Protein AF-A0A7M3Y4L2-F1 (afdb_monomer)

pLDDT: mean 91.28, std 13.4, range [49.31, 98.94]

Radius of gyration: 21.61 Å; Cα contacts (8 Å, |Δi|>4): 717; chains: 1; bounding box: 84×26×44 Å

Secondary structure (DSSP, 8-state):
-HHHHHHHHHHHHHHTTPPPPPP-----EEE-S-EEE-SEEE-SS-EEEETT-EEEE-TT-EEE-TT--EEEETT-EEEEES-EEE--SPPS-TTSSS--SB--EEE-TT-EEEEES-EEESBSEEEEESSEEEEES-EEES-SEEEEE-TT-EEEEES-EEES-SSEEEEESSEEEE-S--EEES-SEEEEESSEEEESS-EEES-SEEEEE-SSEEE-

Sequence (220 aa):
MRRRASLLLLLLICSSWAPALPGAGASDSSIVANTTWNGDVMLTGNLTVEGPAVLTLEAGTVVDADTYTIHVIDGGVLVAEDAIITSTAPLPSQGSHGSGLWPGVVVDATSSAFLNGTLIERAETCLHLEGTLEANDLNLEDCYIGLDMTSGAVADISNLHVERADVYAVRNSGDLDLHVGAALHNVSIGLLADGTTHAANLDVDGALQGVKATSGTTVV

Nearest PDB structures (foldseek):
  1ee6-assembly1_A  TM=3.809E-01  e=1.723E-02  Bacillus sp. KSM-P15
  6kfn-assembly1_A  TM=2.956E-01  e=9.085E-02  Paenibacillus sp. FPU-7
  7o13-assembly1_A  TM=2.807E-01  e=1.556E-01  Stutzerimonas stutzeri ATCC 14405 = CCUG 16156

Mean predicted aligned error: 7.41 Å

Structure (mmCIF, N/CA/C/O backbone):
data_AF-A0A7M3Y4L2-F1
#
_entry.id   AF-A0A7M3Y4L2-F1
#
loop_
_atom_site.group_PDB
_atom_site.id
_atom_site.type_symbol
_atom_site.label_atom_id
_atom_site.label_alt_id
_atom_site.label_comp_id
_atom_site.label_asym_id
_atom_site.label_entity_id
_atom_site.label_seq_id
_atom_site.pdbx_PDB_ins_code
_atom_site.Cartn_x
_atom_site.Cartn_y
_atom_site.Cartn_z
_atom_site.occupancy
_atom_site.B_iso_or_equiv
_atom_site.auth_seq_id
_atom_site.auth_comp_id
_atom_site.auth_asym_id
_atom_site.auth_atom_id
_atom_site.pdbx_PDB_model_num
ATOM 1 N N . MET A 1 1 ? -65.825 3.171 -9.520 1.00 55.38 1 MET A N 1
ATOM 2 C CA . MET A 1 1 ? -64.377 3.332 -9.800 1.00 55.38 1 MET A CA 1
ATOM 3 C C . MET A 1 1 ? -63.714 4.441 -8.970 1.00 55.38 1 MET A C 1
ATOM 5 O O . MET A 1 1 ? -62.645 4.188 -8.439 1.00 55.38 1 MET A O 1
ATOM 9 N N . ARG A 1 2 ? -64.349 5.605 -8.740 1.00 55.31 2 ARG A N 1
ATOM 10 C CA . ARG A 1 2 ? -63.766 6.723 -7.953 1.00 55.31 2 ARG A CA 1
ATOM 11 C C . ARG A 1 2 ? -63.352 6.395 -6.502 1.00 55.31 2 ARG A C 1
ATOM 13 O O . ARG A 1 2 ? -62.299 6.837 -6.078 1.00 55.31 2 ARG A O 1
ATOM 20 N N . ARG A 1 3 ? -64.108 5.564 -5.767 1.00 54.56 3 ARG A N 1
ATOM 21 C CA . ARG A 1 3 ? -63.787 5.207 -4.361 1.00 54.56 3 ARG A CA 1
ATOM 22 C C . ARG A 1 3 ? -62.556 4.301 -4.186 1.00 54.56 3 ARG A C 1
ATOM 24 O O . ARG A 1 3 ? -61.967 4.301 -3.116 1.00 54.56 3 ARG A O 1
ATOM 31 N N . ARG A 1 4 ? -62.164 3.539 -5.218 1.00 56.38 4 ARG A N 1
ATOM 32 C CA . ARG A 1 4 ? -60.968 2.673 -5.171 1.00 56.38 4 ARG A CA 1
ATOM 33 C C . ARG A 1 4 ? -59.685 3.474 -5.415 1.00 56.38 4 ARG A C 1
ATOM 35 O O . ARG A 1 4 ? -58.697 3.239 -4.738 1.00 56.38 4 ARG A O 1
ATOM 42 N N . ALA A 1 5 ? -59.739 4.473 -6.300 1.00 57.16 5 ALA A N 1
ATOM 43 C CA . ALA A 1 5 ? -58.617 5.375 -6.560 1.00 57.16 5 ALA A CA 1
ATOM 44 C C . ALA A 1 5 ? -58.251 6.230 -5.332 1.00 57.16 5 ALA A C 1
ATOM 46 O O . ALA A 1 5 ? -57.075 6.435 -5.060 1.00 57.16 5 ALA A O 1
ATOM 47 N N . SER A 1 6 ? -59.245 6.665 -4.548 1.00 63.75 6 SER A N 1
ATOM 48 C CA . SER A 1 6 ? -59.009 7.441 -3.321 1.00 63.75 6 SER A CA 1
ATOM 49 C C . SER A 1 6 ? -58.306 6.640 -2.219 1.00 63.75 6 SER A C 1
ATOM 51 O O . SER A 1 6 ? -57.514 7.208 -1.476 1.00 63.75 6 SER A O 1
ATOM 53 N N . LEU A 1 7 ? -58.564 5.330 -2.125 1.00 60.59 7 LEU A N 1
ATOM 54 C CA . LEU A 1 7 ? -57.922 4.460 -1.133 1.00 60.59 7 LEU A CA 1
ATOM 55 C C . LEU A 1 7 ? -56.452 4.184 -1.489 1.00 60.59 7 LEU A C 1
ATOM 57 O O . LEU A 1 7 ? -55.593 4.188 -0.615 1.00 60.59 7 LEU A O 1
ATOM 61 N N . LEU A 1 8 ? -56.169 3.995 -2.783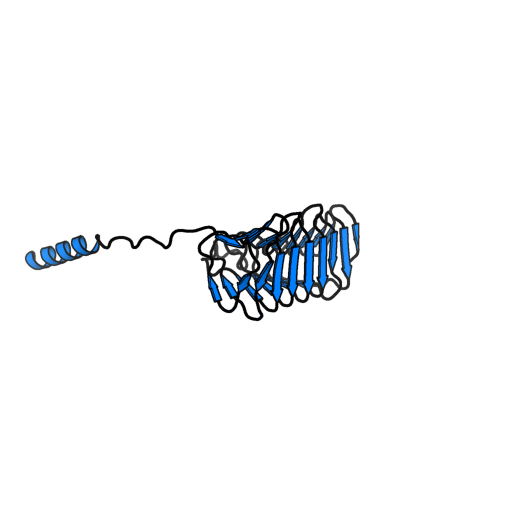 1.00 59.81 8 LEU A N 1
ATOM 62 C CA . LEU A 1 8 ? -54.811 3.829 -3.309 1.00 59.81 8 LEU A CA 1
ATOM 63 C C . LEU A 1 8 ? -53.973 5.105 -3.152 1.00 59.81 8 LEU A C 1
ATOM 65 O O . LEU A 1 8 ? -52.815 5.010 -2.761 1.00 59.81 8 LEU A O 1
ATOM 69 N N . LEU A 1 9 ? -54.558 6.288 -3.378 1.00 61.75 9 LEU A N 1
ATOM 70 C CA . LEU A 1 9 ? -53.863 7.558 -3.139 1.00 61.75 9 LEU A CA 1
ATOM 71 C C . LEU A 1 9 ? -53.523 7.763 -1.655 1.00 61.75 9 LEU A C 1
ATOM 73 O O . LEU A 1 9 ? -52.426 8.217 -1.354 1.00 61.75 9 LEU A O 1
ATOM 77 N N . LEU A 1 10 ? -54.422 7.405 -0.729 1.00 62.03 10 LEU A N 1
ATOM 78 C CA . LEU A 1 10 ? -54.133 7.503 0.707 1.00 62.03 10 LEU A CA 1
ATOM 79 C C . LEU A 1 10 ? -53.020 6.539 1.146 1.00 62.03 10 LEU A C 1
ATOM 81 O O . LEU A 1 10 ? -52.162 6.926 1.933 1.00 62.03 10 LEU A O 1
ATOM 85 N N . LEU A 1 11 ? -53.007 5.309 0.621 1.00 60.53 11 LEU A N 1
ATOM 86 C CA . LEU A 1 11 ? -51.959 4.324 0.918 1.00 60.53 11 LEU A CA 1
ATOM 87 C C . LEU A 1 11 ? -50.578 4.776 0.415 1.00 60.53 11 LEU A C 1
ATOM 89 O O . LEU A 1 11 ? -49.599 4.631 1.140 1.00 60.53 11 LEU A O 1
ATOM 93 N N . LEU A 1 12 ? -50.513 5.388 -0.773 1.00 62.66 12 LEU A N 1
ATOM 94 C CA . LEU A 1 12 ? -49.278 5.946 -1.344 1.00 62.66 12 LEU A CA 1
ATOM 95 C C . LEU A 1 12 ? -48.738 7.152 -0.555 1.00 62.66 12 LEU A C 1
ATOM 97 O O . LEU A 1 12 ? -47.525 7.303 -0.425 1.00 62.66 12 LEU A O 1
ATOM 101 N N . ILE A 1 13 ? -49.621 7.986 0.006 1.00 63.22 13 ILE A N 1
ATOM 102 C CA . ILE A 1 13 ? -49.231 9.145 0.829 1.00 63.22 13 ILE A CA 1
ATOM 103 C C . ILE A 1 13 ? -48.771 8.706 2.233 1.00 63.22 13 ILE A C 1
ATOM 105 O O . ILE A 1 13 ? -47.907 9.345 2.828 1.00 63.22 13 ILE A O 1
ATOM 109 N N . CYS A 1 14 ? -49.288 7.594 2.767 1.00 57.91 14 CYS A N 1
ATOM 110 C CA . CYS A 1 14 ? -48.823 7.049 4.048 1.00 57.91 14 CYS A CA 1
ATOM 111 C C . CYS A 1 14 ? -47.486 6.294 3.947 1.00 57.91 14 CYS A C 1
ATOM 113 O O . CYS A 1 14 ? -46.765 6.230 4.939 1.00 57.91 14 CYS A O 1
ATOM 115 N N . SER A 1 15 ? -47.114 5.755 2.778 1.00 57.75 15 SER A N 1
ATOM 116 C CA . SER A 1 15 ? -45.813 5.091 2.585 1.00 57.75 15 SER A CA 1
ATOM 117 C C . SER A 1 15 ? -44.630 6.051 2.417 1.00 57.75 15 SER A C 1
ATOM 119 O O . SER A 1 15 ? -43.489 5.628 2.565 1.00 57.75 15 SER A O 1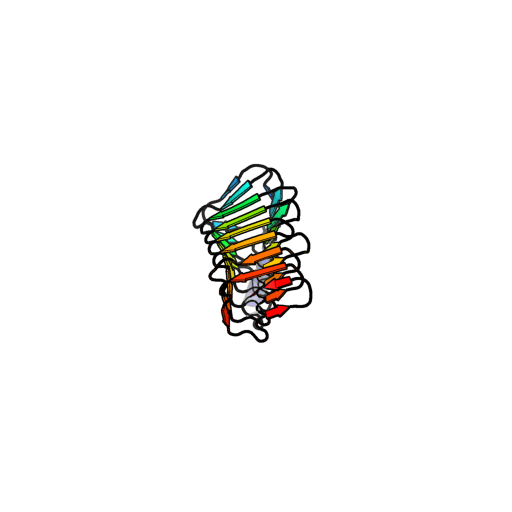
ATOM 121 N N . SER A 1 16 ? -44.866 7.339 2.137 1.00 54.69 16 SER A N 1
ATOM 122 C CA . SER A 1 16 ? -43.792 8.336 1.973 1.00 54.69 16 SER A CA 1
ATOM 123 C C . SER A 1 16 ? -43.244 8.896 3.292 1.00 54.69 16 SER A C 1
ATOM 125 O O . SER A 1 16 ? -42.371 9.756 3.270 1.00 54.69 16 SER A O 1
ATOM 127 N N . TRP A 1 17 ? -43.752 8.426 4.434 1.00 50.56 17 TRP A N 1
ATOM 128 C CA . TRP A 1 17 ? -43.307 8.795 5.783 1.00 50.56 17 TRP A CA 1
ATOM 129 C C . TRP A 1 17 ? -42.725 7.593 6.537 1.00 50.56 17 TRP A C 1
ATOM 131 O O . TRP A 1 17 ? -42.951 7.415 7.732 1.00 50.56 17 TRP A O 1
ATOM 141 N N . ALA A 1 18 ? -41.948 6.755 5.851 1.00 59.84 18 ALA A N 1
ATOM 142 C CA . ALA A 1 18 ? -40.951 5.978 6.572 1.00 59.84 18 ALA A CA 1
ATOM 143 C C . ALA A 1 18 ? -39.882 6.975 7.063 1.00 59.84 18 ALA A C 1
ATOM 145 O O . ALA A 1 18 ? -39.309 7.675 6.223 1.00 59.84 18 ALA A O 1
ATOM 146 N N . PRO A 1 19 ? -39.627 7.112 8.379 1.00 58.66 19 PRO A N 1
ATOM 147 C CA . PRO A 1 19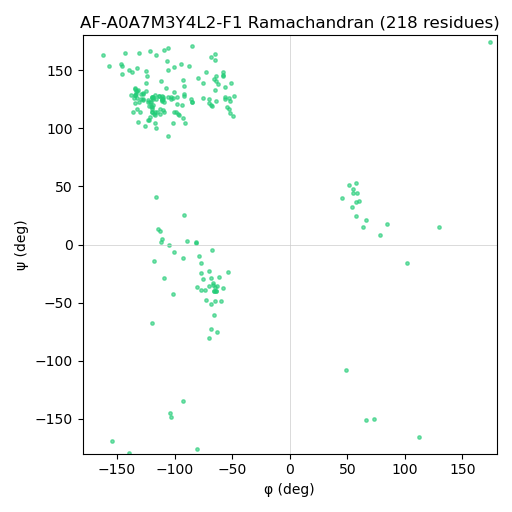 ? -38.453 7.847 8.823 1.00 58.66 19 PRO A CA 1
ATOM 148 C C . PRO A 1 19 ? -37.245 7.184 8.163 1.00 58.66 19 PRO A C 1
ATOM 150 O O . PRO A 1 19 ? -37.083 5.966 8.262 1.00 58.66 19 PRO A O 1
ATOM 153 N N . ALA A 1 20 ? -36.437 7.969 7.447 1.00 61.47 20 ALA A N 1
ATOM 154 C CA . ALA A 1 20 ? -35.123 7.510 7.036 1.00 61.47 20 ALA A CA 1
ATOM 155 C C . ALA A 1 20 ? -34.431 7.028 8.313 1.00 61.47 20 ALA A C 1
ATOM 157 O O . ALA A 1 20 ? -34.270 7.808 9.255 1.00 61.47 20 ALA A O 1
ATOM 158 N N . LEU A 1 21 ? -34.117 5.732 8.384 1.00 56.94 21 LEU A N 1
ATOM 159 C CA . LEU A 1 21 ? -33.219 5.243 9.418 1.00 56.94 21 LEU A CA 1
ATOM 160 C C . LEU A 1 21 ? -31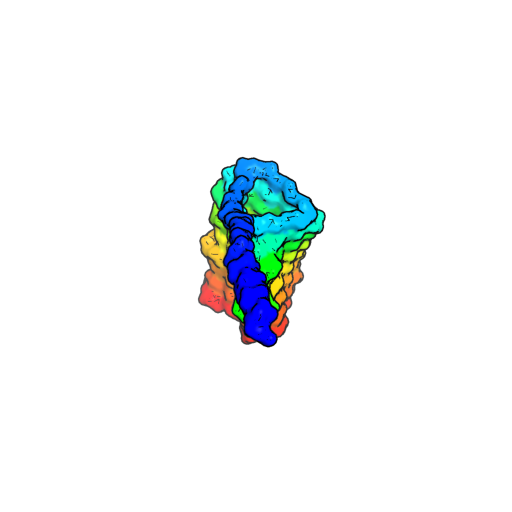.970 6.124 9.307 1.00 56.94 21 LEU A C 1
ATOM 162 O O . LEU A 1 21 ? -31.477 6.283 8.185 1.00 56.94 21 LEU A O 1
ATOM 166 N N . PRO A 1 22 ? -31.507 6.767 10.393 1.00 49.31 22 PRO A N 1
ATOM 167 C CA . PRO A 1 22 ? -30.231 7.452 10.334 1.00 49.31 22 PRO A CA 1
ATOM 168 C C . PRO A 1 22 ? -29.224 6.411 9.850 1.00 49.31 22 PRO A C 1
ATOM 170 O O . PRO A 1 22 ? -29.093 5.353 10.469 1.00 49.31 22 PRO A O 1
ATOM 173 N N . GLY A 1 23 ? -28.601 6.666 8.695 1.00 55.97 23 GLY A N 1
ATOM 174 C CA . GLY A 1 23 ? -27.463 5.864 8.268 1.00 55.97 23 GLY A CA 1
ATOM 175 C C . GLY A 1 23 ? -26.489 5.818 9.436 1.00 55.97 23 GLY A C 1
ATOM 176 O O . GLY A 1 23 ? -26.351 6.825 10.139 1.00 55.97 23 GLY A O 1
ATOM 177 N N . ALA A 1 24 ? -25.893 4.652 9.695 1.00 60.22 24 ALA A N 1
ATOM 178 C CA . ALA A 1 24 ? -24.773 4.571 10.621 1.00 60.22 24 ALA A CA 1
ATOM 179 C C . ALA A 1 24 ? -23.791 5.669 10.197 1.00 60.22 24 ALA A C 1
ATOM 181 O O . ALA A 1 24 ? -23.307 5.664 9.067 1.00 60.22 24 ALA A O 1
ATOM 182 N N . GLY A 1 25 ? -23.671 6.708 11.024 1.00 64.00 25 GLY A N 1
ATOM 183 C CA . GLY A 1 25 ? -22.875 7.871 10.671 1.00 64.00 25 GLY A CA 1
ATOM 184 C C . GLY A 1 25 ? -21.428 7.435 10.548 1.00 64.00 25 GLY A C 1
ATOM 185 O O . GLY A 1 25 ? -20.981 6.620 11.357 1.00 64.00 25 GLY A O 1
ATOM 186 N N . ALA A 1 26 ? -20.720 7.981 9.561 1.00 76.12 26 ALA A N 1
ATOM 187 C CA . ALA A 1 26 ? -19.286 7.788 9.500 1.00 76.12 26 ALA A CA 1
ATOM 188 C C . ALA A 1 26 ? -18.667 8.275 10.824 1.00 76.12 26 ALA A C 1
ATOM 190 O O . ALA A 1 26 ? -18.957 9.390 11.269 1.00 76.12 26 ALA A O 1
ATOM 191 N N . SER A 1 27 ? -17.879 7.429 11.476 1.00 89.94 27 SER A N 1
ATOM 192 C CA . SER A 1 27 ? -17.189 7.730 12.724 1.00 89.94 27 SER A CA 1
ATOM 193 C C . SER A 1 27 ? -15.742 7.313 12.580 1.00 89.94 27 SER A C 1
ATOM 195 O O . SER A 1 27 ? -15.434 6.122 12.634 1.00 89.94 27 SER A O 1
ATOM 197 N N . ASP A 1 28 ? -14.870 8.305 12.430 1.00 95.50 28 ASP A N 1
ATOM 198 C CA . ASP A 1 28 ? -13.429 8.092 12.470 1.00 95.50 28 ASP A CA 1
ATOM 199 C C . ASP A 1 28 ? -13.031 7.459 13.811 1.00 95.50 28 ASP A C 1
ATOM 201 O O . ASP A 1 28 ? -13.677 7.670 14.848 1.00 95.50 28 ASP A O 1
ATOM 205 N N . SER A 1 29 ? -11.982 6.643 13.781 1.00 95.69 29 SER A N 1
ATOM 206 C CA . SER A 1 29 ? -11.507 5.884 14.934 1.00 95.69 29 SER A CA 1
ATOM 207 C C . SER A 1 29 ? -9.986 5.876 15.001 1.00 95.69 29 SER A C 1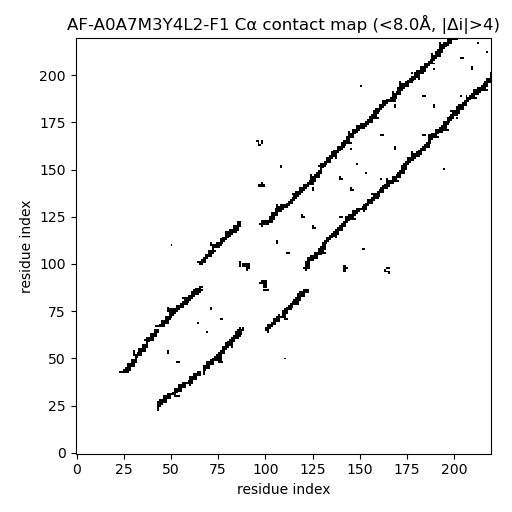
ATOM 209 O O . SER A 1 29 ? -9.312 5.928 13.975 1.00 95.69 29 SER A O 1
ATOM 211 N N . SER A 1 30 ? -9.454 5.787 16.219 1.00 97.44 30 SER A N 1
ATOM 212 C CA . SER A 1 30 ? -8.013 5.760 16.465 1.00 97.44 30 SER A CA 1
ATOM 213 C C . SER A 1 30 ? -7.632 4.557 17.325 1.00 97.44 30 SER A C 1
ATOM 215 O O . SER A 1 30 ? -8.213 4.332 18.391 1.00 97.44 30 SER A O 1
ATOM 217 N N . ILE A 1 31 ? -6.629 3.803 16.883 1.00 97.88 31 ILE A N 1
ATOM 218 C CA . ILE A 1 31 ? -5.942 2.768 17.653 1.00 97.88 31 ILE A CA 1
ATOM 219 C C . ILE A 1 31 ? -4.763 3.436 18.357 1.00 97.88 31 ILE A C 1
ATOM 221 O O . ILE A 1 31 ? -3.760 3.752 17.729 1.00 97.88 31 ILE A O 1
ATOM 225 N N . VAL A 1 32 ? -4.905 3.656 19.666 1.00 98.00 32 VAL A N 1
ATOM 226 C CA . VAL A 1 32 ? -3.898 4.313 20.533 1.00 98.00 32 VAL A CA 1
ATOM 227 C C . VAL A 1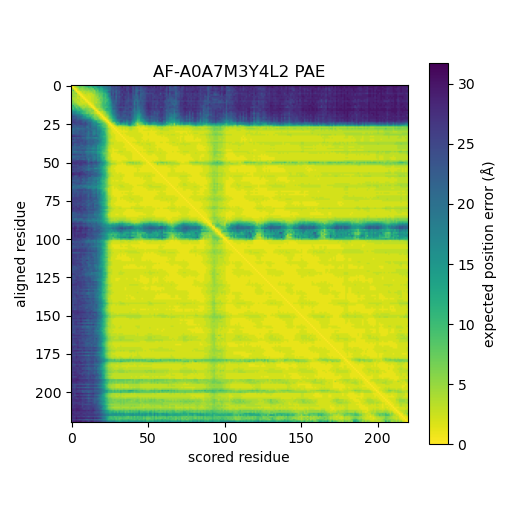 32 ? -3.261 3.349 21.543 1.00 98.00 32 VAL A C 1
ATOM 229 O O . VAL A 1 32 ? -2.492 3.738 22.420 1.00 98.00 32 VAL A O 1
ATOM 232 N N . ALA A 1 33 ? -3.610 2.067 21.452 1.00 98.06 33 ALA A N 1
ATOM 233 C CA . ALA A 1 33 ? -3.024 0.980 22.220 1.00 98.06 33 ALA A CA 1
ATOM 234 C C . ALA A 1 33 ? -2.981 -0.278 21.353 1.00 98.06 33 ALA A C 1
ATOM 236 O O . ALA A 1 33 ? -3.813 -0.440 20.458 1.00 98.06 33 ALA A O 1
ATOM 237 N N . ASN A 1 34 ? -2.035 -1.174 21.644 1.00 98.69 34 ASN A N 1
ATOM 238 C CA . ASN A 1 34 ? -1.862 -2.404 20.877 1.00 98.69 34 ASN A CA 1
ATOM 239 C C . ASN A 1 34 ? -3.182 -3.163 20.760 1.00 98.69 34 ASN A C 1
ATOM 241 O O . ASN A 1 34 ? -3.815 -3.483 21.770 1.00 98.69 34 ASN A O 1
ATOM 245 N N . THR A 1 35 ? -3.586 -3.423 19.525 1.00 98.69 35 THR A N 1
ATOM 246 C CA . THR A 1 35 ? -4.880 -4.003 19.191 1.00 98.69 35 THR A CA 1
ATOM 247 C C . THR A 1 35 ? -4.673 -5.103 18.170 1.00 98.69 35 THR A C 1
ATOM 249 O O . THR A 1 35 ? -3.951 -4.925 17.195 1.00 98.69 35 THR A O 1
ATOM 252 N N . THR A 1 36 ? -5.336 -6.231 18.392 1.00 98.75 36 THR A N 1
ATOM 253 C CA . THR A 1 36 ? -5.326 -7.364 17.473 1.00 98.75 36 THR A CA 1
ATOM 254 C C . THR A 1 36 ? -6.723 -7.542 16.905 1.00 98.75 36 THR A C 1
ATOM 256 O O . THR A 1 36 ? -7.694 -7.616 17.663 1.00 98.75 36 THR A O 1
ATOM 259 N N . TRP A 1 37 ? -6.823 -7.600 15.584 1.00 98.56 37 TRP A N 1
ATOM 260 C CA . TRP A 1 37 ? -8.047 -7.914 14.859 1.00 98.56 37 TRP A CA 1
ATOM 261 C C . TRP A 1 37 ? -7.994 -9.329 14.297 1.00 98.56 37 TRP A C 1
ATOM 263 O O . TRP A 1 37 ? -6.924 -9.861 14.005 1.00 98.56 37 TRP A O 1
ATOM 273 N N . ASN A 1 38 ? -9.173 -9.938 14.192 1.00 98.06 38 ASN A N 1
ATOM 274 C CA . ASN A 1 38 ? -9.386 -11.241 13.585 1.00 98.06 38 ASN A CA 1
ATOM 275 C C . ASN A 1 38 ? -10.756 -11.302 12.895 1.00 98.06 38 ASN A C 1
ATOM 277 O O . ASN A 1 38 ? -11.689 -10.594 13.278 1.00 98.06 38 ASN A O 1
ATOM 281 N N . GLY A 1 39 ? -10.878 -12.184 11.901 1.00 98.00 39 GLY A N 1
ATOM 282 C CA . GLY A 1 39 ? -12.105 -12.340 11.118 1.00 98.00 39 GLY A CA 1
ATOM 283 C C . GLY A 1 39 ? -12.428 -11.110 10.268 1.00 98.00 39 GLY A C 1
ATOM 284 O O . GLY A 1 39 ? -11.526 -10.390 9.843 1.00 98.00 39 GLY A O 1
ATOM 285 N N . ASP A 1 40 ? -13.716 -10.884 10.017 1.00 98.44 40 ASP A N 1
ATOM 286 C CA . ASP A 1 40 ? -14.177 -9.785 9.168 1.00 98.44 40 ASP A CA 1
ATOM 287 C C . ASP A 1 40 ? -14.331 -8.490 9.983 1.00 98.44 40 ASP A C 1
ATOM 289 O O . ASP A 1 40 ? -15.073 -8.442 10.972 1.00 98.44 40 ASP A O 1
ATOM 293 N N . VAL A 1 41 ? -13.674 -7.419 9.542 1.00 98.19 41 VAL A N 1
ATOM 294 C CA . VAL A 1 41 ? -13.750 -6.078 10.130 1.00 98.19 41 VAL A CA 1
ATOM 295 C C . VAL A 1 41 ? -14.240 -5.099 9.072 1.00 98.19 41 VAL A C 1
ATOM 297 O O . VAL A 1 41 ? -13.615 -4.936 8.035 1.00 98.19 41 VAL A O 1
ATOM 300 N N . MET A 1 42 ? -15.347 -4.413 9.348 1.00 97.12 42 MET A N 1
ATOM 301 C CA . MET A 1 42 ? -15.870 -3.346 8.493 1.00 97.12 42 MET A CA 1
ATOM 302 C C . MET A 1 42 ? -15.531 -1.992 9.110 1.00 97.12 42 MET A C 1
ATOM 304 O O . MET A 1 42 ? -15.904 -1.732 10.260 1.00 97.12 42 MET A O 1
ATOM 308 N N . LEU A 1 43 ? -14.875 -1.117 8.352 1.00 96.75 43 LEU A N 1
ATOM 309 C CA . LEU A 1 43 ? -14.652 0.257 8.776 1.00 96.75 43 LEU A CA 1
ATOM 310 C C . LEU A 1 43 ? -15.940 1.070 8.650 1.00 96.75 43 LEU A C 1
ATOM 312 O O . LEU A 1 43 ? -16.693 0.971 7.686 1.00 96.75 43 LEU A O 1
ATOM 316 N N . THR A 1 44 ? -16.185 1.917 9.644 1.00 95.12 44 THR A N 1
ATOM 317 C CA . THR A 1 44 ? -17.305 2.867 9.640 1.00 95.12 44 THR A CA 1
ATOM 318 C C . THR A 1 44 ? -16.826 4.308 9.545 1.00 95.12 44 THR A C 1
ATOM 320 O O . THR A 1 44 ? -17.596 5.213 9.818 1.00 95.12 44 THR A O 1
ATOM 323 N N . GLY A 1 45 ? -15.555 4.542 9.250 1.00 96.50 45 GLY A N 1
ATOM 324 C CA . GLY A 1 45 ? -14.892 5.842 9.260 1.00 96.50 45 GLY A CA 1
ATOM 325 C C . GLY A 1 45 ? -13.403 5.653 9.008 1.00 96.50 45 GLY A C 1
ATOM 326 O O . GLY A 1 45 ? -12.930 4.515 8.955 1.00 96.50 45 GLY A O 1
ATOM 327 N N . ASN A 1 46 ? -12.661 6.750 8.870 1.00 97.75 46 ASN A N 1
ATOM 328 C CA . ASN A 1 46 ? -11.213 6.660 8.719 1.00 97.75 46 ASN A CA 1
ATOM 329 C C . ASN A 1 46 ? -10.599 6.030 9.969 1.00 97.75 46 ASN A C 1
ATOM 331 O O . ASN A 1 46 ? -10.998 6.331 11.098 1.00 97.75 46 ASN A O 1
ATOM 335 N N . LEU A 1 47 ? -9.634 5.144 9.756 1.00 98.56 47 LEU A N 1
ATOM 336 C CA . LEU A 1 47 ? -8.886 4.503 10.820 1.00 98.56 47 LEU A CA 1
ATOM 337 C C . LEU A 1 47 ? -7.516 5.157 10.927 1.00 98.56 47 LEU A C 1
ATOM 339 O O . LEU A 1 47 ? -6.767 5.194 9.955 1.00 98.56 47 LEU A O 1
ATOM 343 N N . THR A 1 48 ? -7.164 5.605 12.123 1.00 98.75 48 THR A N 1
ATOM 344 C CA . THR A 1 48 ? -5.814 6.058 12.446 1.00 98.75 48 THR A CA 1
ATOM 345 C C . THR A 1 48 ? -5.151 5.061 13.389 1.00 98.75 48 THR A C 1
ATOM 347 O O . THR A 1 48 ? -5.707 4.740 14.436 1.00 98.75 48 THR A O 1
ATOM 350 N N . VAL A 1 49 ? -3.959 4.575 13.059 1.00 98.75 49 VAL A N 1
ATOM 351 C CA . VAL A 1 49 ? -3.101 3.830 13.991 1.00 98.75 49 VAL A CA 1
ATOM 352 C C . VAL A 1 49 ? -2.038 4.800 14.485 1.00 98.75 49 VAL A C 1
ATOM 354 O O . VAL A 1 49 ? -1.138 5.166 13.735 1.00 98.75 49 VAL A O 1
ATOM 357 N N . GLU A 1 50 ? -2.186 5.265 15.722 1.00 98.31 50 GLU A N 1
ATOM 358 C CA . GLU A 1 50 ? -1.358 6.329 16.291 1.00 98.31 50 GLU A CA 1
ATOM 359 C C . GLU A 1 50 ? -0.281 5.735 17.201 1.00 98.31 50 GLU A C 1
ATOM 361 O O . GLU A 1 50 ? -0.556 4.903 18.075 1.00 98.31 50 GLU A O 1
ATOM 366 N N . GLY A 1 51 ? 0.964 6.164 17.008 1.00 95.25 51 GLY A N 1
ATOM 367 C CA . GLY A 1 51 ? 2.080 5.713 17.824 1.00 95.25 51 GLY A CA 1
ATOM 368 C C . GLY A 1 51 ? 1.891 5.999 19.321 1.00 95.25 51 GLY A C 1
ATOM 369 O O . GLY A 1 51 ? 1.312 7.012 19.713 1.00 95.25 51 GLY A O 1
ATOM 370 N N . PRO A 1 52 ? 2.387 5.111 20.202 1.00 96.69 52 PRO A N 1
ATOM 371 C CA . PRO A 1 52 ? 3.226 3.945 19.913 1.00 96.69 52 PRO A CA 1
ATOM 372 C C . PRO A 1 52 ? 2.417 2.651 19.685 1.00 96.69 52 PRO A C 1
ATOM 374 O O . PRO A 1 52 ? 2.911 1.562 19.983 1.00 96.69 52 PRO A O 1
ATOM 377 N N . ALA A 1 53 ? 1.152 2.742 19.263 1.00 98.38 53 ALA A N 1
ATOM 378 C CA . ALA A 1 53 ? 0.299 1.571 19.127 1.00 98.38 53 ALA A CA 1
ATOM 379 C C . ALA A 1 53 ? 0.683 0.692 17.932 1.00 98.38 53 ALA A C 1
ATOM 381 O O . ALA A 1 53 ? 1.105 1.172 16.879 1.00 98.38 53 ALA A O 1
ATOM 382 N N . VAL A 1 54 ? 0.448 -0.608 18.098 1.00 98.81 54 VAL A N 1
ATOM 383 C CA . VAL A 1 54 ? 0.528 -1.603 17.027 1.00 98.81 54 VAL A CA 1
ATOM 384 C C . VAL A 1 54 ? -0.872 -2.122 16.716 1.00 98.81 54 VAL A C 1
ATOM 386 O O . VAL A 1 54 ? -1.553 -2.628 17.613 1.00 98.81 54 VAL A O 1
ATOM 389 N N . LEU A 1 55 ? -1.295 -2.027 15.458 1.00 98.81 55 LEU A N 1
ATOM 390 C CA . LEU A 1 55 ? -2.436 -2.777 14.945 1.00 98.81 55 LEU A CA 1
ATOM 391 C C . LEU A 1 55 ? -1.925 -4.072 14.311 1.00 98.81 55 LEU A C 1
ATOM 393 O O . LEU A 1 55 ? -1.144 -4.027 13.365 1.00 98.81 55 LEU A O 1
ATOM 397 N N . THR A 1 56 ? -2.373 -5.212 14.826 1.00 98.88 56 THR A N 1
ATOM 398 C CA . THR A 1 56 ? -2.055 -6.538 14.286 1.00 98.88 56 THR A CA 1
ATOM 399 C C . THR A 1 56 ? -3.292 -7.146 13.638 1.00 98.88 56 THR A C 1
ATOM 401 O O . THR A 1 56 ? -4.311 -7.321 14.306 1.00 98.88 56 THR A O 1
ATOM 404 N N . LEU A 1 57 ? -3.199 -7.487 12.356 1.00 98.81 57 LEU A N 1
ATOM 405 C CA . LEU A 1 57 ? -4.190 -8.275 11.631 1.00 98.81 57 LEU A CA 1
ATOM 406 C C . LEU A 1 57 ? -3.720 -9.732 11.635 1.00 98.81 57 LEU A C 1
ATOM 408 O O . LEU A 1 57 ? -2.695 -10.053 11.038 1.00 98.81 57 LEU A O 1
ATOM 412 N N . GLU A 1 58 ? -4.440 -10.597 12.347 1.00 98.50 58 GLU A N 1
ATOM 413 C CA . GLU A 1 58 ? -4.135 -12.032 12.381 1.00 98.50 58 GLU A CA 1
ATOM 414 C C . GLU A 1 58 ? -4.414 -12.695 11.026 1.00 98.50 58 GLU A C 1
ATOM 416 O O . GLU A 1 58 ? -5.227 -12.200 10.238 1.00 98.50 58 GLU A O 1
ATOM 421 N N . ALA A 1 59 ? -3.822 -13.871 10.812 1.00 98.50 59 ALA A N 1
ATOM 422 C CA . ALA A 1 59 ? -4.051 -14.692 9.626 1.00 98.50 59 ALA A CA 1
ATOM 423 C C . ALA A 1 59 ? -5.542 -14.870 9.305 1.00 98.50 59 ALA A C 1
ATOM 425 O O . ALA A 1 59 ? -6.340 -15.290 10.151 1.00 98.50 59 ALA A O 1
ATOM 426 N N . GLY A 1 60 ? -5.910 -14.565 8.059 1.00 97.88 60 GLY A N 1
ATOM 427 C CA . GLY A 1 60 ? -7.280 -14.643 7.559 1.00 97.88 60 GLY A CA 1
ATOM 428 C C . GLY A 1 60 ? -8.187 -13.480 7.966 1.00 97.88 60 GLY A C 1
ATOM 429 O O . GLY A 1 60 ? -9.391 -13.557 7.727 1.00 97.88 60 GLY A O 1
ATOM 430 N N . THR A 1 61 ? -7.656 -12.419 8.582 1.00 98.81 61 THR A N 1
ATOM 431 C CA . THR A 1 61 ? -8.417 -11.182 8.809 1.00 98.81 61 THR A CA 1
ATOM 432 C C . THR A 1 61 ? -8.765 -10.532 7.474 1.00 98.81 61 THR A C 1
ATOM 434 O O . THR A 1 61 ? -7.895 -10.368 6.619 1.00 98.81 61 THR A O 1
ATOM 437 N N . VAL A 1 62 ? -10.024 -10.123 7.313 1.00 98.81 62 VAL A N 1
ATOM 438 C CA . VAL A 1 62 ? -10.496 -9.361 6.152 1.00 98.81 62 VAL A CA 1
ATOM 439 C C . VAL A 1 62 ? -10.984 -8.004 6.634 1.00 98.81 62 VAL A C 1
ATOM 441 O O . VAL A 1 62 ? -11.970 -7.916 7.362 1.00 98.81 62 VAL A O 1
ATOM 444 N N . VAL A 1 63 ? -10.294 -6.940 6.237 1.00 98.69 63 VAL A N 1
ATOM 445 C CA . VAL A 1 63 ? -10.691 -5.560 6.515 1.00 98.69 63 VAL A CA 1
ATOM 446 C C . VAL A 1 63 ? -11.388 -4.999 5.282 1.00 98.69 63 VAL A C 1
ATOM 448 O O . VAL A 1 63 ? -10.763 -4.827 4.240 1.00 98.69 63 VAL A O 1
ATOM 451 N N . ASP A 1 64 ? -12.676 -4.700 5.406 1.00 97.94 64 ASP A N 1
ATOM 452 C CA . ASP A 1 64 ? -13.426 -3.931 4.418 1.00 97.94 64 ASP A CA 1
ATOM 453 C C . ASP A 1 64 ? -13.389 -2.452 4.803 1.00 97.94 64 ASP A C 1
ATOM 455 O O . ASP A 1 64 ? -13.988 -2.023 5.795 1.00 97.94 64 ASP A O 1
ATOM 459 N N . ALA A 1 65 ? -12.641 -1.679 4.027 1.00 96.94 65 ALA A N 1
ATOM 460 C CA . ALA A 1 65 ? -12.440 -0.261 4.239 1.00 96.94 65 ALA A CA 1
ATOM 461 C C . ALA A 1 65 ? -13.620 0.595 3.754 1.00 96.94 65 ALA A C 1
ATOM 463 O O . ALA A 1 65 ? -13.641 1.789 4.047 1.00 96.94 65 ALA A O 1
ATOM 464 N N . ASP A 1 66 ? -14.596 0.028 3.031 1.00 94.31 66 ASP A N 1
ATOM 465 C CA . ASP A 1 66 ? -15.658 0.778 2.348 1.00 94.31 66 ASP A CA 1
ATOM 466 C C . ASP A 1 66 ? -15.064 1.938 1.523 1.00 94.31 66 ASP A C 1
ATOM 468 O O . ASP A 1 66 ? -14.410 1.700 0.510 1.00 94.31 66 ASP A O 1
ATOM 472 N N . THR A 1 67 ? -15.224 3.193 1.946 1.00 94.12 67 THR A N 1
ATOM 473 C CA . THR A 1 67 ? -14.610 4.364 1.292 1.00 94.12 67 THR A CA 1
ATOM 474 C C . THR A 1 67 ? -13.569 5.073 2.163 1.00 94.12 67 THR A C 1
ATOM 476 O O . THR A 1 67 ? -13.211 6.217 1.883 1.00 94.12 67 THR A O 1
ATOM 479 N N . TYR A 1 68 ? -13.129 4.448 3.253 1.00 96.56 68 TYR A N 1
ATOM 480 C CA . TYR A 1 68 ? -12.320 5.066 4.302 1.00 96.56 68 TYR A CA 1
ATOM 481 C C . TYR A 1 68 ? -10.836 4.721 4.179 1.00 96.56 68 TYR A C 1
ATOM 483 O O . TYR A 1 68 ? -10.474 3.678 3.649 1.00 96.56 68 TYR A O 1
ATOM 491 N N . THR A 1 69 ? -9.968 5.601 4.678 1.00 97.94 69 THR A N 1
ATOM 492 C CA . THR A 1 69 ? -8.516 5.357 4.700 1.00 97.94 69 THR A CA 1
ATOM 493 C C . THR A 1 69 ? -8.080 4.601 5.955 1.00 97.94 69 THR A C 1
ATOM 495 O O . THR A 1 69 ? -8.702 4.737 7.016 1.00 97.94 69 THR A O 1
ATOM 498 N N . ILE A 1 70 ? -6.972 3.867 5.850 1.00 98.69 70 ILE A N 1
ATOM 499 C CA . ILE A 1 70 ? -6.195 3.380 6.996 1.00 98.69 70 ILE A CA 1
ATOM 500 C C . ILE A 1 70 ? -4.889 4.169 7.029 1.00 98.69 70 ILE A C 1
ATOM 502 O O . ILE A 1 70 ? -4.062 4.037 6.132 1.00 98.69 70 ILE A O 1
ATOM 506 N N . HIS A 1 71 ? -4.691 4.981 8.064 1.00 98.75 71 HIS A N 1
ATOM 507 C CA . HIS A 1 71 ? -3.547 5.884 8.178 1.00 98.75 71 HIS A CA 1
ATOM 508 C C . HIS A 1 71 ? -2.711 5.553 9.416 1.00 98.75 71 HIS A C 1
ATOM 510 O O . HIS A 1 71 ? -3.199 5.620 10.542 1.00 98.75 71 HIS A O 1
ATOM 516 N N . VAL A 1 72 ? -1.449 5.181 9.220 1.00 98.88 72 VAL A N 1
ATOM 517 C CA . VAL A 1 72 ? -0.509 4.837 10.293 1.00 98.88 72 VAL A CA 1
ATOM 518 C C . VAL A 1 72 ? 0.408 6.031 10.544 1.00 98.88 72 VAL A C 1
ATOM 520 O O . VAL A 1 72 ? 1.212 6.376 9.679 1.00 98.88 72 VAL A O 1
ATOM 523 N N . ILE A 1 73 ? 0.318 6.656 11.719 1.00 98.81 73 ILE A N 1
ATOM 524 C CA . ILE A 1 73 ? 0.961 7.949 12.017 1.00 98.81 73 ILE A CA 1
ATOM 525 C C . ILE A 1 73 ? 1.739 7.941 13.335 1.00 98.81 73 ILE A C 1
ATOM 527 O O . ILE A 1 73 ? 1.535 7.083 14.194 1.00 98.81 73 ILE A O 1
ATOM 531 N N . ASP A 1 74 ? 2.598 8.947 13.511 1.00 98.25 74 ASP A N 1
ATOM 532 C CA . ASP A 1 74 ? 3.276 9.273 14.773 1.00 98.25 74 ASP A CA 1
ATOM 533 C C . ASP A 1 74 ? 4.055 8.105 15.409 1.00 98.25 74 ASP A C 1
ATOM 535 O O . ASP A 1 74 ? 4.186 8.012 16.631 1.00 98.25 74 ASP A O 1
ATOM 539 N N . GLY A 1 75 ? 4.615 7.214 14.584 1.00 98.38 75 GLY A N 1
ATOM 540 C CA . GLY A 1 75 ? 5.325 6.017 15.049 1.00 98.38 75 GLY A CA 1
ATOM 541 C C . GLY A 1 75 ? 4.413 4.828 15.347 1.00 98.38 75 GLY A C 1
ATOM 542 O O . GLY A 1 75 ? 4.814 3.908 16.062 1.00 98.38 75 GLY A O 1
ATOM 543 N N . GLY A 1 76 ? 3.180 4.856 14.842 1.00 98.81 76 GLY A N 1
ATOM 544 C CA . GLY A 1 76 ? 2.290 3.706 14.809 1.00 98.81 76 GLY A CA 1
ATOM 545 C C . GLY A 1 76 ? 2.836 2.605 13.905 1.00 98.81 76 GLY A C 1
ATOM 546 O O . GLY A 1 76 ? 3.667 2.842 13.020 1.00 98.81 76 GLY A O 1
ATOM 547 N N . VAL A 1 77 ? 2.357 1.383 14.130 1.00 98.94 77 VAL A N 1
ATOM 548 C CA . VAL A 1 77 ? 2.780 0.214 13.355 1.00 98.94 77 VAL A CA 1
ATOM 549 C C . VAL A 1 77 ? 1.575 -0.597 12.901 1.00 98.94 77 VAL A C 1
ATOM 551 O O . VAL A 1 77 ? 0.711 -0.935 13.711 1.00 98.94 77 VAL A O 1
ATOM 554 N N . LEU A 1 78 ? 1.552 -0.955 11.617 1.00 98.94 78 LEU A N 1
ATOM 555 C CA . LEU A 1 78 ? 0.654 -1.971 11.071 1.00 98.94 78 LEU A CA 1
ATOM 556 C C . LEU A 1 78 ? 1.425 -3.279 10.880 1.00 98.94 78 LEU A C 1
ATOM 558 O O . LEU A 1 78 ? 2.455 -3.303 10.213 1.00 98.94 78 LEU A O 1
ATOM 562 N N . VAL A 1 79 ? 0.917 -4.367 11.446 1.00 98.94 79 VAL A N 1
ATOM 563 C CA . VAL A 1 79 ? 1.411 -5.727 11.210 1.00 98.94 79 VAL A CA 1
ATOM 564 C C . VAL A 1 79 ? 0.274 -6.539 10.613 1.00 98.94 79 VAL A C 1
ATOM 566 O O . VAL A 1 79 ? -0.804 -6.594 11.205 1.00 98.94 79 VAL A O 1
ATOM 569 N N . ALA A 1 80 ? 0.501 -7.165 9.467 1.00 98.81 80 ALA A N 1
ATOM 570 C CA . ALA A 1 80 ? -0.475 -8.018 8.809 1.00 98.81 80 ALA A CA 1
ATOM 571 C C . ALA A 1 80 ? 0.181 -9.327 8.369 1.00 98.81 80 ALA A C 1
ATOM 573 O O . ALA A 1 80 ? 1.228 -9.320 7.726 1.00 98.81 80 ALA A O 1
ATOM 574 N N . GLU A 1 81 ? -0.453 -10.438 8.726 1.00 98.06 81 GLU A N 1
ATOM 575 C CA . GLU A 1 81 ? -0.038 -11.793 8.364 1.00 98.06 81 GLU A CA 1
ATOM 576 C C . GLU A 1 81 ? -1.213 -12.449 7.644 1.00 98.06 81 GLU A C 1
ATOM 578 O O . GLU A 1 81 ? -2.298 -12.497 8.217 1.00 98.06 81 GLU A O 1
ATOM 583 N N . ASP A 1 82 ? -1.031 -12.915 6.407 1.00 98.62 82 ASP A N 1
ATOM 584 C CA . ASP A 1 82 ? -2.058 -13.594 5.597 1.00 98.62 82 ASP A CA 1
ATOM 585 C C . ASP A 1 82 ? -3.435 -12.888 5.626 1.00 98.62 82 ASP A C 1
ATOM 587 O O . ASP A 1 82 ? -4.488 -13.527 5.755 1.00 98.62 82 ASP A O 1
ATOM 591 N N . ALA A 1 83 ? -3.431 -11.551 5.584 1.00 98.81 83 ALA A N 1
ATOM 592 C CA . ALA A 1 83 ? -4.621 -10.712 5.717 1.00 98.81 83 ALA A CA 1
ATOM 593 C C . ALA A 1 83 ? -5.043 -10.092 4.378 1.00 98.81 83 ALA A C 1
ATOM 595 O O . ALA A 1 83 ? -4.237 -9.922 3.463 1.00 98.81 83 ALA A O 1
ATOM 596 N N . ILE A 1 84 ? -6.317 -9.709 4.284 1.00 98.88 84 ILE A N 1
ATOM 597 C CA . ILE A 1 84 ? -6.885 -9.017 3.124 1.00 98.88 84 ILE A CA 1
ATOM 598 C C . ILE A 1 84 ? -7.390 -7.646 3.571 1.00 98.88 84 ILE A C 1
ATOM 600 O O . ILE A 1 84 ? -8.186 -7.551 4.503 1.00 98.88 84 ILE A O 1
ATOM 604 N N . ILE A 1 85 ? -6.963 -6.586 2.891 1.00 98.75 85 ILE A N 1
ATOM 605 C CA . ILE A 1 85 ? -7.466 -5.222 3.066 1.00 98.75 85 ILE A CA 1
ATOM 606 C C . ILE A 1 85 ? -8.094 -4.794 1.739 1.00 98.75 85 ILE A C 1
ATOM 608 O O . ILE A 1 85 ? -7.414 -4.659 0.726 1.00 98.75 85 ILE A O 1
ATOM 612 N N . THR A 1 86 ? -9.409 -4.624 1.727 1.00 98.06 86 THR A N 1
ATOM 613 C CA . THR A 1 86 ? -10.201 -4.454 0.504 1.00 98.06 86 THR A CA 1
ATOM 614 C C . THR A 1 86 ? -11.286 -3.399 0.695 1.00 98.06 86 THR A C 1
ATOM 616 O O . THR A 1 86 ? -11.427 -2.805 1.763 1.00 98.06 86 THR A O 1
ATOM 619 N N . SER A 1 87 ? -12.079 -3.175 -0.347 1.00 95.12 87 SER A N 1
ATOM 620 C CA . SER A 1 87 ? -13.293 -2.371 -0.297 1.00 95.12 87 SER A CA 1
ATOM 621 C C . SER A 1 87 ? -14.416 -3.028 -1.085 1.00 95.12 87 SER A C 1
ATOM 623 O O . SER A 1 87 ? -14.280 -3.331 -2.279 1.00 95.12 87 SER A O 1
ATOM 625 N N . THR A 1 88 ? -15.574 -3.182 -0.447 1.00 92.00 88 THR A N 1
ATOM 626 C CA . THR A 1 88 ? -16.805 -3.598 -1.137 1.00 92.00 88 THR A CA 1
ATOM 627 C C . THR A 1 88 ? -17.619 -2.424 -1.684 1.00 92.00 88 THR A C 1
ATOM 629 O O . THR A 1 88 ? -18.674 -2.638 -2.297 1.00 92.00 88 THR A O 1
ATOM 632 N N . ALA A 1 89 ? -17.122 -1.189 -1.538 1.00 88.56 89 ALA A N 1
ATOM 633 C CA . ALA A 1 89 ? -17.779 -0.008 -2.072 1.00 88.56 89 ALA A CA 1
ATOM 634 C C . ALA A 1 89 ? -17.973 -0.125 -3.599 1.00 88.56 89 ALA A C 1
ATOM 636 O O . ALA A 1 89 ? -17.128 -0.692 -4.311 1.00 88.56 89 ALA A O 1
ATOM 637 N N . PRO A 1 90 ? -19.082 0.412 -4.146 1.00 82.81 90 PRO A N 1
ATOM 638 C CA . PRO A 1 90 ? -19.328 0.382 -5.581 1.00 82.81 90 PRO A CA 1
ATOM 639 C C . PRO A 1 90 ? -18.189 1.030 -6.374 1.00 82.81 90 PRO A C 1
ATOM 641 O O . PRO A 1 90 ? -17.729 2.122 -6.047 1.00 82.81 90 PRO A O 1
ATOM 644 N N . LEU A 1 91 ? -17.778 0.379 -7.463 1.00 79.12 91 LEU A N 1
ATOM 645 C CA . LEU A 1 91 ? -16.724 0.897 -8.335 1.00 79.12 91 LEU A CA 1
ATOM 646 C C . LEU A 1 91 ? -17.154 2.193 -9.049 1.00 79.12 91 LEU A C 1
ATOM 648 O O . LEU A 1 91 ? -18.299 2.286 -9.505 1.00 79.12 91 LEU A O 1
ATOM 652 N N . PRO A 1 92 ? -16.239 3.166 -9.225 1.00 68.75 92 PRO A N 1
ATOM 653 C CA . PRO A 1 92 ? -16.551 4.464 -9.822 1.00 68.75 92 PRO A CA 1
ATOM 654 C C . PRO A 1 92 ? -16.898 4.394 -11.314 1.00 68.75 92 PRO A C 1
ATOM 656 O O . PRO A 1 92 ? -17.647 5.238 -11.809 1.00 68.75 92 PRO A O 1
ATOM 659 N N . SER A 1 93 ? -16.362 3.420 -12.063 1.00 66.25 93 SER A N 1
ATOM 660 C CA . SER A 1 93 ? -16.664 3.258 -13.492 1.00 66.25 93 SER A CA 1
ATOM 661 C C . SER A 1 93 ? -16.311 1.865 -14.031 1.00 66.25 93 SER A C 1
ATOM 663 O O . SER A 1 93 ? -15.521 1.146 -13.432 1.00 66.25 93 SER A O 1
ATOM 665 N N . GLN A 1 94 ? -16.860 1.510 -15.201 1.00 59.75 94 GLN A N 1
ATOM 666 C CA . GLN A 1 94 ? -16.552 0.260 -15.922 1.00 59.75 94 GLN A CA 1
ATOM 667 C C . GLN A 1 94 ? -15.260 0.309 -16.769 1.00 59.75 94 GLN A C 1
ATOM 669 O O . GLN A 1 94 ? -14.980 -0.646 -17.484 1.00 59.75 94 GLN A O 1
ATOM 674 N N . GLY A 1 95 ? -14.514 1.423 -16.760 1.00 63.50 95 GLY A N 1
ATOM 675 C CA . GLY A 1 95 ? -13.303 1.601 -17.580 1.00 63.50 95 GLY A CA 1
ATOM 676 C C . GLY A 1 95 ? -11.977 1.390 -16.843 1.00 63.50 95 GLY A C 1
ATOM 677 O O . GLY A 1 95 ? -10.935 1.441 -17.485 1.00 63.50 95 GLY A O 1
ATOM 678 N N . SER A 1 96 ? -12.027 1.192 -15.526 1.00 73.88 96 SER A N 1
ATOM 679 C CA . SER A 1 96 ? -10.889 0.829 -14.674 1.00 73.88 96 SER A CA 1
ATOM 680 C C . SER A 1 96 ? -10.843 -0.692 -14.511 1.00 73.88 96 SER A C 1
ATOM 682 O O . SER A 1 96 ? -11.889 -1.342 -14.608 1.00 73.88 96 SER A O 1
ATOM 684 N N . HIS A 1 97 ? -9.673 -1.264 -14.220 1.00 74.69 97 HIS A N 1
ATOM 685 C CA . HIS A 1 97 ? -9.561 -2.685 -13.883 1.00 74.69 97 HIS A CA 1
ATOM 686 C C . HIS A 1 97 ? -10.222 -3.062 -12.550 1.00 74.69 97 HIS A C 1
ATOM 688 O O . HIS A 1 97 ? -10.334 -4.239 -12.238 1.00 74.69 97 HIS A O 1
ATOM 694 N N . GLY A 1 98 ? -10.733 -2.088 -11.798 1.00 72.88 98 GLY A N 1
ATOM 695 C CA . GLY A 1 98 ? -11.374 -2.333 -10.513 1.00 72.88 98 GLY A CA 1
ATOM 696 C C . GLY A 1 98 ? -10.858 -1.445 -9.393 1.00 72.88 98 GLY A C 1
ATOM 697 O O . GLY A 1 98 ? -11.192 -1.738 -8.247 1.00 72.88 98 GLY A O 1
ATOM 698 N N . SER A 1 99 ? -10.129 -0.362 -9.712 1.00 76.50 99 SER A N 1
ATOM 699 C CA . SER A 1 99 ? -9.723 0.652 -8.736 1.00 76.50 99 SER A CA 1
ATOM 700 C C . SER A 1 99 ? -10.957 1.125 -7.980 1.00 76.50 99 SER A C 1
ATOM 702 O O . SER A 1 99 ? -11.881 1.705 -8.570 1.00 76.50 99 SER A O 1
ATOM 704 N N . GLY A 1 100 ? -11.017 0.817 -6.691 1.00 77.38 100 GLY A N 1
ATOM 705 C CA . GLY A 1 100 ? -12.107 1.273 -5.844 1.00 77.38 100 GLY A CA 1
ATOM 706 C C . GLY A 1 100 ? -11.893 2.707 -5.387 1.00 77.38 100 GLY A C 1
ATOM 707 O O . GLY A 1 100 ? -10.993 3.413 -5.833 1.00 77.38 100 GLY A O 1
ATOM 708 N N . LEU A 1 101 ? -12.814 3.161 -4.545 1.00 81.88 101 LEU A N 1
ATOM 709 C CA . LEU A 1 101 ? -12.926 4.563 -4.145 1.00 81.88 101 LEU A CA 1
ATOM 710 C C . LEU A 1 101 ? -12.166 4.899 -2.865 1.00 81.88 101 LEU A C 1
ATOM 712 O O . LEU A 1 101 ? -12.076 6.075 -2.518 1.00 81.88 101 LEU A O 1
ATOM 716 N N . TRP A 1 102 ? -11.692 3.891 -2.132 1.00 94.62 102 TRP A N 1
ATOM 717 C CA . TRP A 1 102 ? -10.999 4.144 -0.879 1.00 94.62 102 TRP A CA 1
ATOM 718 C C . TRP A 1 102 ? -9.544 4.554 -1.144 1.00 94.62 102 TRP A C 1
ATOM 720 O O . TRP A 1 102 ? -8.925 4.031 -2.075 1.00 94.62 102 TRP A O 1
ATOM 730 N N . PRO A 1 103 ? -8.984 5.482 -0.349 1.00 96.19 103 PRO A N 1
ATOM 731 C CA . PRO A 1 103 ? -7.643 6.008 -0.600 1.00 96.19 103 PRO A CA 1
ATOM 732 C C . PRO A 1 103 ? -6.523 4.966 -0.540 1.00 96.19 103 PRO A C 1
ATOM 734 O O . PRO A 1 103 ? -5.514 5.155 -1.217 1.00 96.19 103 PRO A O 1
ATOM 737 N N . GLY A 1 104 ? -6.703 3.899 0.245 1.00 98.12 104 GLY A N 1
ATOM 738 C CA . GLY A 1 104 ? -5.675 2.899 0.511 1.00 98.12 104 GLY A CA 1
ATOM 739 C C . GLY A 1 104 ? -5.163 2.878 1.942 1.00 98.12 104 GLY A C 1
ATOM 740 O O . GLY A 1 104 ? -5.745 3.476 2.854 1.00 98.12 104 GLY A O 1
ATOM 741 N N . VAL A 1 105 ? -4.034 2.190 2.112 1.00 98.88 105 VAL A N 1
ATOM 742 C CA . VAL A 1 105 ? -3.219 2.254 3.326 1.00 98.88 105 VAL A CA 1
ATOM 743 C C . VAL A 1 105 ? -2.157 3.335 3.153 1.00 98.88 105 VAL A C 1
ATOM 745 O O . VAL A 1 105 ? -1.427 3.350 2.163 1.00 98.88 105 VAL A O 1
ATOM 748 N N . VAL A 1 106 ? -2.053 4.225 4.136 1.00 98.88 106 VAL A N 1
ATOM 749 C CA . VAL A 1 106 ? -1.049 5.290 4.190 1.00 98.88 106 VAL A CA 1
ATOM 750 C C . VAL A 1 106 ? -0.150 5.064 5.400 1.00 98.88 106 VAL A C 1
ATOM 752 O O . VAL A 1 106 ? -0.640 4.959 6.525 1.00 98.88 106 VAL A O 1
ATOM 755 N N . VAL A 1 107 ? 1.162 5.007 5.183 1.00 98.88 107 VAL A N 1
ATOM 756 C CA . VAL A 1 107 ? 2.169 4.864 6.245 1.00 98.88 107 VAL A CA 1
ATOM 757 C C . VAL A 1 107 ? 3.051 6.108 6.254 1.00 98.88 107 VAL A C 1
ATOM 759 O O . VAL A 1 107 ? 3.910 6.262 5.384 1.00 98.88 107 VAL A O 1
ATOM 762 N N . ASP A 1 108 ? 2.833 6.990 7.232 1.00 98.56 108 ASP A N 1
ATOM 763 C CA . ASP A 1 108 ? 3.543 8.271 7.348 1.00 98.56 108 ASP A CA 1
ATOM 764 C C . ASP A 1 108 ? 5.041 8.099 7.620 1.00 98.56 108 ASP A C 1
ATOM 766 O O . ASP A 1 108 ? 5.504 7.049 8.068 1.00 98.56 108 ASP A O 1
ATOM 770 N N . ALA A 1 109 ? 5.798 9.179 7.411 1.00 98.50 109 ALA A N 1
ATOM 771 C CA . ALA A 1 109 ? 7.261 9.206 7.439 1.00 98.50 109 ALA A CA 1
ATOM 772 C C . ALA A 1 109 ? 7.928 8.647 8.712 1.00 98.50 109 ALA A C 1
ATOM 774 O O . ALA A 1 109 ? 9.095 8.257 8.677 1.00 98.50 109 ALA A O 1
ATOM 775 N N . THR A 1 110 ? 7.230 8.630 9.849 1.00 98.44 110 THR A N 1
ATOM 776 C CA . THR A 1 110 ? 7.751 8.118 11.131 1.00 98.44 110 THR A CA 1
ATOM 777 C C . THR A 1 110 ? 7.197 6.746 11.513 1.00 98.44 110 THR A C 1
ATOM 779 O O . THR A 1 110 ? 7.576 6.219 12.558 1.00 98.44 110 THR A O 1
ATOM 782 N N . SER A 1 111 ? 6.322 6.179 10.686 1.00 98.88 111 SER A N 1
ATOM 783 C CA . SER A 1 111 ? 5.575 4.950 10.938 1.00 98.88 111 SER A CA 1
ATOM 784 C C . SER A 1 111 ? 6.122 3.769 10.137 1.00 98.88 111 SER A C 1
ATOM 786 O O . SER A 1 111 ? 6.939 3.927 9.224 1.00 98.88 111 SER A O 1
ATOM 788 N N . SER A 1 112 ? 5.644 2.568 10.468 1.00 98.88 112 SER A N 1
ATOM 789 C CA . SER A 1 112 ? 6.095 1.334 9.821 1.00 98.88 112 SER A CA 1
ATOM 790 C C . SER A 1 112 ? 4.946 0.386 9.490 1.00 98.88 112 SER A C 1
ATOM 792 O O . SER A 1 112 ? 3.962 0.301 10.228 1.00 98.88 112 SER A O 1
ATOM 794 N N . ALA A 1 113 ? 5.107 -0.379 8.412 1.00 98.94 113 ALA A N 1
ATOM 795 C CA . ALA A 1 113 ? 4.263 -1.523 8.097 1.00 98.94 113 ALA A CA 1
ATOM 796 C C . ALA A 1 113 ? 5.099 -2.795 7.894 1.00 98.94 113 ALA A C 1
ATOM 798 O O . ALA A 1 113 ? 6.155 -2.757 7.263 1.00 98.94 113 ALA A O 1
ATOM 799 N N . PHE A 1 114 ? 4.595 -3.909 8.422 1.00 98.94 114 PHE A N 1
ATOM 800 C CA . PHE A 1 114 ? 5.140 -5.256 8.257 1.00 98.94 114 PHE A CA 1
ATOM 801 C C . PHE A 1 114 ? 4.049 -6.130 7.643 1.00 98.94 114 PHE A C 1
ATOM 803 O O . PHE A 1 114 ? 3.057 -6.422 8.314 1.00 98.94 114 PHE A O 1
ATOM 810 N N . LEU A 1 115 ? 4.190 -6.472 6.362 1.00 98.94 115 LEU A N 1
ATOM 811 C CA . LEU A 1 115 ? 3.125 -7.104 5.579 1.00 98.94 115 LEU A CA 1
ATOM 812 C C . LEU A 1 115 ? 3.613 -8.434 5.004 1.00 98.94 115 LEU A C 1
ATOM 814 O O . LEU A 1 115 ? 4.411 -8.457 4.068 1.00 98.94 115 LEU A O 1
ATOM 818 N N . ASN A 1 116 ? 3.124 -9.539 5.554 1.00 98.81 116 ASN A N 1
ATOM 819 C CA . ASN A 1 116 ? 3.474 -10.883 5.117 1.00 98.81 116 ASN A CA 1
ATOM 820 C C . ASN A 1 116 ? 2.232 -11.610 4.587 1.00 98.81 116 ASN A C 1
ATOM 822 O O . ASN A 1 116 ? 1.187 -11.587 5.238 1.00 98.81 116 ASN A O 1
ATOM 826 N N . GLY A 1 117 ? 2.303 -12.183 3.383 1.00 98.75 117 GLY A N 1
ATOM 827 C CA . GLY A 1 117 ? 1.171 -12.864 2.736 1.00 98.75 117 GLY A CA 1
ATOM 828 C C . GLY A 1 117 ? -0.069 -11.974 2.561 1.00 98.75 117 GLY A C 1
ATOM 829 O O . GLY A 1 117 ? -1.198 -12.459 2.533 1.00 98.75 117 GLY A O 1
ATOM 830 N N . THR A 1 118 ? 0.117 -10.653 2.522 1.00 98.88 118 THR A N 1
ATOM 831 C CA . THR A 1 118 ? -0.980 -9.680 2.594 1.00 98.88 118 THR A CA 1
ATOM 832 C C . THR A 1 118 ? -1.470 -9.299 1.199 1.00 98.88 118 THR A C 1
ATOM 834 O O . THR A 1 118 ? -0.666 -9.023 0.308 1.00 98.88 118 THR A O 1
ATOM 837 N N . LEU A 1 119 ? -2.791 -9.226 1.026 1.00 98.88 119 LEU A N 1
ATOM 838 C CA . LEU A 1 119 ? -3.449 -8.657 -0.152 1.00 98.88 119 LEU A CA 1
ATOM 839 C C . LEU A 1 119 ? -4.039 -7.289 0.197 1.00 98.88 119 LEU A C 1
ATOM 841 O O . LEU A 1 119 ? -4.831 -7.177 1.132 1.00 98.88 119 LEU A O 1
ATOM 845 N N . ILE A 1 120 ? -3.698 -6.265 -0.584 1.00 98.88 120 ILE A N 1
ATOM 846 C CA . ILE A 1 120 ? -4.385 -4.972 -0.564 1.00 98.88 120 ILE A CA 1
ATOM 847 C C . ILE A 1 120 ? -4.984 -4.734 -1.941 1.00 98.88 120 ILE A C 1
ATOM 849 O O . ILE A 1 120 ? -4.269 -4.776 -2.942 1.00 98.88 120 ILE A O 1
ATOM 853 N N . GLU A 1 121 ? -6.286 -4.475 -2.008 1.00 98.06 121 GLU A N 1
ATOM 854 C CA . GLU A 1 121 ? -6.964 -4.382 -3.296 1.00 98.06 121 GLU A CA 1
ATOM 855 C C . GLU A 1 121 ? -8.051 -3.312 -3.369 1.00 98.06 121 GLU A C 1
ATOM 857 O O . GLU A 1 121 ? -8.554 -2.796 -2.363 1.00 98.06 121 GLU A O 1
ATOM 862 N N . ARG A 1 122 ? -8.452 -3.010 -4.609 1.00 95.81 122 ARG A N 1
ATOM 863 C CA . ARG A 1 122 ? -9.621 -2.177 -4.911 1.00 95.81 122 ARG A CA 1
ATOM 864 C C . ARG A 1 122 ? -9.496 -0.775 -4.323 1.00 95.81 122 ARG A C 1
ATOM 866 O O . ARG A 1 122 ? -10.490 -0.220 -3.872 1.00 95.81 122 ARG A O 1
ATOM 873 N N . ALA A 1 123 ? -8.301 -0.197 -4.335 1.00 95.88 123 ALA A N 1
ATOM 874 C CA . ALA A 1 123 ? -8.006 1.136 -3.802 1.00 95.88 123 ALA A CA 1
ATOM 875 C C . ALA A 1 123 ? -7.720 2.154 -4.914 1.00 95.88 123 ALA A C 1
ATOM 877 O O . ALA A 1 123 ? -7.463 1.786 -6.062 1.00 95.88 123 ALA A O 1
ATOM 878 N N . GLU A 1 124 ? -7.688 3.443 -4.576 1.00 95.44 124 GLU A N 1
ATOM 879 C CA . GLU A 1 124 ? -7.019 4.429 -5.425 1.00 95.44 124 GLU A CA 1
ATOM 880 C C . GLU A 1 124 ? -5.513 4.129 -5.447 1.00 95.44 124 GLU A C 1
ATOM 882 O O . GLU A 1 124 ? -4.961 3.781 -6.487 1.00 95.44 124 GLU A O 1
ATOM 887 N N . THR A 1 125 ? -4.849 4.160 -4.295 1.00 97.94 125 THR A N 1
ATOM 888 C CA . THR A 1 125 ? -3.468 3.684 -4.151 1.00 97.94 125 THR A CA 1
ATOM 889 C C . THR A 1 125 ? -3.472 2.544 -3.149 1.00 97.94 125 THR A C 1
ATOM 891 O O . THR A 1 125 ? -3.885 2.780 -2.029 1.00 97.94 125 THR A O 1
ATOM 894 N N . CYS A 1 126 ? -3.056 1.321 -3.485 1.00 98.69 126 CYS A N 1
ATOM 895 C CA . CYS A 1 126 ? -3.105 0.242 -2.485 1.00 98.69 126 CYS A CA 1
ATOM 896 C C . CYS A 1 126 ? -2.247 0.578 -1.260 1.00 98.69 126 CYS A C 1
ATOM 898 O O . CYS A 1 126 ? -2.723 0.499 -0.126 1.00 98.69 126 CYS A O 1
ATOM 900 N N . LEU A 1 127 ? -1.006 1.006 -1.495 1.00 98.88 127 LEU A N 1
ATOM 901 C CA . LEU A 1 127 ? -0.091 1.398 -0.434 1.00 98.88 127 LEU A CA 1
ATOM 902 C C . LEU A 1 127 ? 0.655 2.684 -0.794 1.00 98.88 127 LEU A C 1
ATOM 904 O O . LEU A 1 127 ? 1.472 2.703 -1.716 1.00 98.88 127 LEU A O 1
ATOM 908 N N . HIS A 1 128 ? 0.384 3.747 -0.039 1.00 98.88 128 HIS A N 1
ATOM 909 C CA . HIS A 1 128 ? 1.174 4.972 -0.049 1.00 98.88 1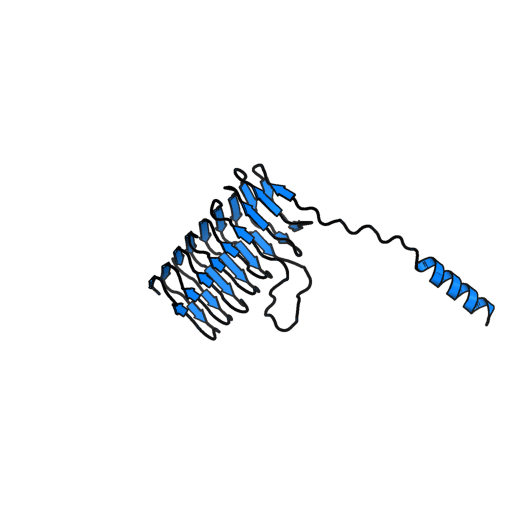28 HIS A CA 1
ATOM 910 C C . HIS A 1 128 ? 2.153 4.957 1.127 1.00 98.88 128 HIS A C 1
ATOM 912 O O . HIS A 1 128 ? 1.752 4.858 2.290 1.00 98.88 128 HIS A O 1
ATOM 918 N N . LEU A 1 129 ? 3.441 5.050 0.822 1.00 98.88 129 LEU A N 1
ATOM 919 C CA . LEU A 1 129 ? 4.523 4.897 1.779 1.00 98.88 129 LEU A CA 1
ATOM 920 C C . LEU A 1 129 ? 5.374 6.166 1.842 1.00 98.88 129 LEU A C 1
ATOM 922 O O . LEU A 1 129 ? 6.028 6.555 0.874 1.00 98.88 129 LEU A O 1
ATOM 926 N N . GLU A 1 130 ? 5.415 6.761 3.027 1.00 98.88 130 GLU A N 1
ATOM 927 C CA . GLU A 1 130 ? 6.380 7.792 3.405 1.00 98.88 130 GLU A CA 1
ATOM 928 C C . GLU A 1 130 ? 7.401 7.273 4.427 1.00 98.88 130 GLU A C 1
ATOM 930 O O . GLU A 1 130 ? 8.524 7.773 4.478 1.00 98.88 130 GLU A O 1
ATOM 935 N N . GLY A 1 131 ? 7.006 6.292 5.248 1.00 98.75 131 GLY A N 1
ATOM 936 C CA . GLY A 1 131 ? 7.826 5.672 6.290 1.00 98.75 131 GLY A CA 1
ATOM 937 C C . GLY A 1 131 ? 8.564 4.415 5.830 1.00 98.75 131 GLY A C 1
ATOM 938 O O . GLY A 1 131 ? 9.178 4.386 4.760 1.00 98.75 131 GLY A O 1
ATOM 939 N N . THR A 1 132 ? 8.525 3.366 6.657 1.00 98.94 132 THR A N 1
ATOM 940 C CA . THR A 1 132 ? 9.223 2.103 6.372 1.00 98.94 132 THR A CA 1
ATOM 941 C C . THR A 1 132 ? 8.272 0.948 6.086 1.00 98.94 132 THR A C 1
ATOM 943 O O . THR A 1 132 ? 7.264 0.772 6.772 1.00 98.94 132 THR A O 1
ATOM 946 N N . LEU A 1 133 ? 8.639 0.113 5.121 1.00 98.94 133 LEU A N 1
ATOM 947 C CA . LEU A 1 133 ? 7.935 -1.118 4.780 1.00 98.94 133 LEU A CA 1
ATOM 948 C C . LEU A 1 133 ? 8.910 -2.294 4.769 1.00 98.94 133 LEU A C 1
ATOM 950 O O . LEU A 1 133 ? 9.936 -2.240 4.097 1.00 98.94 133 LEU A O 1
ATOM 954 N N . GLU A 1 134 ? 8.547 -3.363 5.466 1.00 98.94 134 GLU A N 1
ATOM 955 C CA . GLU A 1 134 ? 9.139 -4.688 5.289 1.00 98.94 134 GLU A CA 1
ATOM 956 C C . GLU A 1 134 ? 8.022 -5.641 4.867 1.00 98.94 134 GLU A C 1
ATOM 958 O O . GLU A 1 134 ? 6.969 -5.696 5.511 1.00 98.94 134 GLU A O 1
ATOM 963 N N . ALA A 1 135 ? 8.212 -6.353 3.759 1.00 98.81 135 ALA A N 1
ATOM 964 C CA . ALA A 1 135 ? 7.163 -7.211 3.235 1.00 98.81 135 ALA A CA 1
ATOM 965 C C . ALA A 1 135 ? 7.667 -8.495 2.570 1.00 98.81 135 ALA A C 1
ATOM 967 O O . ALA A 1 135 ? 8.711 -8.541 1.915 1.00 98.81 135 ALA A O 1
ATOM 968 N N . ASN A 1 136 ? 6.866 -9.546 2.708 1.00 98.69 136 ASN A N 1
ATOM 969 C CA . ASN A 1 136 ? 7.056 -10.827 2.044 1.00 98.69 136 ASN A CA 1
ATOM 970 C C . ASN A 1 136 ? 5.718 -11.283 1.453 1.00 98.69 136 ASN A C 1
ATOM 972 O O . ASN A 1 136 ? 4.701 -11.222 2.133 1.00 98.69 136 ASN A O 1
ATOM 976 N N . ASP A 1 137 ? 5.701 -11.701 0.188 1.00 98.62 137 ASP A N 1
ATOM 977 C CA . ASP A 1 137 ? 4.473 -12.142 -0.493 1.00 98.62 137 ASP A CA 1
ATOM 978 C C . ASP A 1 137 ? 3.346 -11.076 -0.443 1.00 98.62 137 ASP A C 1
ATOM 980 O O . ASP A 1 137 ? 2.194 -11.356 -0.101 1.00 98.62 137 ASP A O 1
ATOM 984 N N . LEU A 1 138 ? 3.689 -9.822 -0.770 1.00 98.88 138 LEU A N 1
ATOM 985 C CA . LEU A 1 138 ? 2.748 -8.697 -0.824 1.00 98.88 138 LEU A CA 1
ATOM 986 C C . LEU A 1 138 ? 2.050 -8.641 -2.184 1.00 98.88 138 LEU A C 1
ATOM 988 O O . LEU A 1 138 ? 2.711 -8.495 -3.211 1.00 98.88 138 LEU A O 1
ATOM 992 N N . ASN A 1 139 ? 0.719 -8.688 -2.181 1.00 98.88 139 ASN A N 1
ATOM 993 C CA . ASN A 1 139 ? -0.116 -8.614 -3.377 1.00 98.88 139 ASN A CA 1
ATOM 994 C C . ASN A 1 139 ? -0.891 -7.292 -3.388 1.00 98.88 139 ASN A C 1
ATOM 996 O O . ASN A 1 139 ? -1.592 -6.972 -2.428 1.00 98.88 139 ASN A O 1
ATOM 1000 N N . LEU A 1 140 ? -0.764 -6.523 -4.468 1.00 98.81 140 LEU A N 1
ATOM 1001 C CA . LEU A 1 140 ? -1.464 -5.256 -4.671 1.00 98.81 140 LEU A CA 1
ATOM 1002 C C . LEU A 1 140 ? -2.296 -5.358 -5.953 1.00 98.81 140 LEU A C 1
ATOM 1004 O O . LEU A 1 140 ? -1.736 -5.409 -7.049 1.00 98.81 140 LEU A O 1
ATOM 1008 N N . GLU A 1 141 ? -3.621 -5.400 -5.827 1.00 98.19 141 GLU A N 1
ATOM 1009 C CA . GLU A 1 141 ? -4.509 -5.702 -6.958 1.00 98.19 141 GLU A CA 1
ATOM 1010 C C . GLU A 1 141 ? -5.576 -4.635 -7.199 1.00 98.19 141 GLU A C 1
ATOM 1012 O O . GLU A 1 141 ? -6.058 -3.980 -6.275 1.00 98.19 141 GLU A O 1
ATOM 1017 N N . ASP A 1 142 ? -5.979 -4.478 -8.460 1.00 96.06 142 ASP A N 1
ATOM 1018 C CA . ASP A 1 142 ? -7.142 -3.671 -8.849 1.00 96.06 142 ASP A CA 1
ATOM 1019 C C . ASP A 1 142 ? -7.109 -2.257 -8.258 1.00 96.06 142 ASP A C 1
ATOM 1021 O O . ASP A 1 142 ? -8.057 -1.797 -7.626 1.00 96.06 142 ASP A O 1
ATOM 1025 N N . CYS A 1 143 ? -5.990 -1.563 -8.438 1.00 95.00 143 CYS A N 1
ATOM 1026 C CA . CYS A 1 143 ? -5.768 -0.215 -7.925 1.00 95.00 143 CYS A CA 1
ATOM 1027 C C . CYS A 1 143 ? -5.448 0.782 -9.032 1.00 95.00 143 CYS A C 1
ATOM 1029 O O . CYS A 1 143 ? -5.158 0.405 -10.162 1.00 95.00 143 CYS A O 1
ATOM 1031 N N . TYR A 1 144 ? -5.488 2.081 -8.739 1.00 95.06 144 TYR A N 1
ATOM 1032 C CA . TYR A 1 144 ? -4.965 3.068 -9.687 1.00 95.06 144 TYR A CA 1
ATOM 1033 C C . TYR A 1 144 ? -3.427 3.105 -9.650 1.00 95.06 144 TYR A C 1
ATOM 1035 O O . TYR A 1 144 ? -2.767 3.182 -10.694 1.00 95.06 144 TYR A O 1
ATOM 1043 N N . ILE A 1 145 ? -2.860 2.990 -8.445 1.00 97.88 145 ILE A N 1
ATOM 1044 C CA . ILE A 1 145 ? -1.430 2.805 -8.177 1.00 97.88 145 ILE A CA 1
ATOM 1045 C C . ILE A 1 145 ? -1.253 1.652 -7.181 1.00 97.88 145 ILE A C 1
ATOM 1047 O O . ILE A 1 145 ? -1.923 1.633 -6.153 1.00 97.88 145 ILE A O 1
ATOM 1051 N N . GLY A 1 146 ? -0.340 0.718 -7.456 1.00 98.62 146 GLY A N 1
ATOM 1052 C CA . GLY A 1 146 ? -0.005 -0.358 -6.516 1.00 98.62 146 GLY A CA 1
ATOM 1053 C C . GLY A 1 146 ? 0.746 0.176 -5.301 1.00 98.62 146 GLY A C 1
ATOM 1054 O O . GLY A 1 146 ? 0.159 0.408 -4.244 1.00 98.62 146 GLY A O 1
ATOM 1055 N N . LEU A 1 147 ? 2.050 0.387 -5.473 1.00 98.88 147 LEU A N 1
ATOM 1056 C CA . LEU A 1 147 ? 2.937 0.955 -4.460 1.00 98.88 147 LEU A CA 1
ATOM 1057 C C . LEU A 1 147 ? 3.387 2.359 -4.871 1.00 98.88 147 LEU A C 1
ATOM 1059 O O . LEU A 1 147 ? 3.966 2.545 -5.944 1.00 98.88 147 LEU A O 1
ATOM 1063 N N . ASP A 1 148 ? 3.158 3.337 -4.001 1.00 98.81 148 ASP A N 1
ATOM 1064 C CA . ASP A 1 148 ? 3.601 4.717 -4.172 1.00 98.81 148 ASP A CA 1
ATOM 1065 C C . ASP A 1 148 ? 4.532 5.131 -3.033 1.00 98.81 148 ASP A C 1
ATOM 1067 O O . ASP A 1 148 ? 4.101 5.217 -1.888 1.00 98.81 148 ASP A O 1
ATOM 1071 N N . MET A 1 149 ? 5.800 5.397 -3.337 1.00 98.69 149 MET A N 1
ATOM 1072 C CA . MET A 1 149 ? 6.812 5.753 -2.343 1.00 98.69 149 MET A CA 1
ATOM 1073 C C . MET A 1 149 ? 7.283 7.190 -2.518 1.00 98.69 149 MET A C 1
ATOM 1075 O O . MET A 1 149 ? 7.746 7.581 -3.597 1.00 98.69 149 MET A O 1
ATOM 1079 N N . THR A 1 150 ? 7.235 7.964 -1.437 1.00 98.31 150 THR A N 1
ATOM 1080 C CA . THR A 1 150 ? 7.736 9.340 -1.417 1.00 98.31 150 THR A CA 1
ATOM 1081 C C . THR A 1 150 ? 9.237 9.400 -1.130 1.00 98.31 150 THR A C 1
ATOM 1083 O O . THR A 1 150 ? 9.892 8.409 -0.805 1.00 98.31 150 THR A O 1
ATOM 1086 N N . SER A 1 151 ? 9.824 10.588 -1.278 1.00 97.12 151 SER A N 1
ATOM 1087 C CA . SER A 1 151 ? 11.230 10.795 -0.938 1.00 97.12 151 SER A CA 1
ATOM 1088 C C . SER A 1 151 ? 11.466 10.596 0.560 1.00 97.12 151 SER A C 1
ATOM 1090 O O . SER A 1 151 ? 10.891 11.324 1.368 1.00 97.12 151 SER A O 1
ATOM 1092 N N . GLY A 1 152 ? 12.369 9.684 0.915 1.00 97.06 152 GLY A N 1
ATOM 1093 C CA . GLY A 1 152 ? 12.680 9.337 2.306 1.00 97.06 152 GLY A CA 1
ATOM 1094 C C . GLY A 1 152 ? 12.037 8.033 2.776 1.00 97.06 152 GLY A C 1
ATOM 1095 O O . GLY A 1 152 ? 12.522 7.470 3.754 1.00 97.06 152 GLY A O 1
ATOM 1096 N N . ALA A 1 153 ? 11.038 7.527 2.046 1.00 98.69 153 ALA A N 1
ATOM 1097 C CA . ALA A 1 153 ? 10.483 6.201 2.272 1.00 98.69 153 ALA A CA 1
ATOM 1098 C C . ALA A 1 153 ? 11.528 5.113 2.011 1.00 98.69 153 ALA A C 1
ATOM 1100 O O . ALA A 1 153 ? 12.345 5.239 1.092 1.00 98.69 153 ALA A O 1
ATOM 1101 N N . VAL A 1 154 ? 11.467 4.035 2.790 1.00 98.88 154 VAL A N 1
ATOM 1102 C CA . VAL A 1 154 ? 12.342 2.865 2.641 1.00 98.88 154 VAL A CA 1
ATOM 1103 C C . VAL A 1 154 ? 11.488 1.607 2.595 1.00 98.88 154 VAL A C 1
ATOM 1105 O O . VAL A 1 154 ? 10.700 1.369 3.510 1.00 98.88 154 VAL A O 1
ATOM 1108 N N . ALA A 1 155 ? 11.646 0.801 1.550 1.00 98.81 155 ALA A N 1
ATOM 1109 C CA . ALA A 1 155 ? 10.927 -0.456 1.398 1.00 98.81 155 ALA A CA 1
ATOM 1110 C C . ALA A 1 155 ? 11.880 -1.608 1.080 1.00 98.81 155 ALA A C 1
ATOM 1112 O O . ALA A 1 155 ? 12.670 -1.528 0.141 1.00 98.81 155 ALA A O 1
ATOM 1113 N N . ASP A 1 156 ? 11.745 -2.683 1.846 1.00 98.81 156 ASP A N 1
ATOM 1114 C CA . ASP A 1 156 ? 12.424 -3.959 1.655 1.00 98.81 156 ASP A CA 1
ATOM 1115 C C . ASP A 1 156 ? 11.352 -5.024 1.388 1.00 98.81 156 ASP A C 1
ATOM 1117 O O . ASP A 1 156 ? 10.506 -5.292 2.248 1.00 98.81 156 ASP A O 1
ATOM 1121 N N . ILE A 1 157 ? 11.307 -5.554 0.160 1.00 98.75 157 ILE A N 1
ATOM 1122 C CA . ILE A 1 157 ? 10.217 -6.434 -0.270 1.00 98.75 157 ILE A CA 1
ATOM 1123 C C . ILE A 1 157 ? 10.750 -7.668 -0.994 1.00 98.75 157 ILE A C 1
ATOM 1125 O O . ILE A 1 157 ? 11.481 -7.588 -1.982 1.00 98.75 157 ILE A O 1
ATOM 1129 N N . SER A 1 158 ? 10.298 -8.837 -0.548 1.00 98.50 158 SER A N 1
ATOM 1130 C CA . SER A 1 158 ? 10.436 -10.102 -1.273 1.00 98.50 158 SER A CA 1
ATOM 1131 C C . SER A 1 158 ? 9.085 -10.533 -1.842 1.00 98.50 158 SER A C 1
ATOM 1133 O O . SER A 1 158 ? 8.088 -10.521 -1.127 1.00 98.50 158 SER A O 1
ATOM 1135 N N . ASN A 1 159 ? 9.059 -10.962 -3.105 1.00 98.06 159 ASN A N 1
ATOM 1136 C CA . ASN A 1 159 ? 7.865 -11.442 -3.809 1.00 98.06 159 ASN A CA 1
ATOM 1137 C C . ASN A 1 159 ? 6.719 -10.413 -3.851 1.00 98.06 159 ASN A C 1
ATOM 1139 O O . ASN A 1 159 ? 5.587 -10.703 -3.473 1.00 98.06 159 ASN A O 1
ATOM 1143 N N . LEU A 1 160 ? 7.015 -9.195 -4.312 1.00 98.75 160 LEU A N 1
ATOM 1144 C CA . LEU A 1 160 ? 5.976 -8.214 -4.624 1.00 98.75 160 LEU A CA 1
ATOM 1145 C C . LEU A 1 160 ? 5.203 -8.651 -5.874 1.00 98.75 160 LEU A C 1
ATOM 1147 O O . LEU A 1 160 ? 5.790 -8.736 -6.953 1.00 98.75 160 LEU A O 1
ATOM 1151 N N . HIS A 1 161 ? 3.892 -8.824 -5.768 1.00 98.75 161 HIS A N 1
ATOM 1152 C CA . HIS A 1 161 ? 3.017 -8.951 -6.925 1.00 98.75 161 HIS A CA 1
ATOM 1153 C C . HIS A 1 161 ? 2.116 -7.726 -7.036 1.00 98.75 161 HIS A C 1
ATOM 1155 O O . HIS A 1 161 ? 1.407 -7.372 -6.096 1.00 98.75 161 HIS A O 1
ATOM 1161 N N . VAL A 1 162 ? 2.145 -7.072 -8.192 1.00 98.75 162 VAL A N 1
ATOM 1162 C CA . VAL A 1 162 ? 1.190 -6.019 -8.523 1.00 98.75 162 VAL A CA 1
ATOM 1163 C C . VAL A 1 162 ? 0.498 -6.395 -9.813 1.00 98.75 162 VAL A C 1
ATOM 1165 O O . VAL A 1 162 ? 1.157 -6.612 -10.828 1.00 98.75 162 VAL A O 1
ATOM 1168 N N . GLU A 1 163 ? -0.824 -6.445 -9.775 1.00 98.12 163 GLU A N 1
ATOM 1169 C CA . GLU A 1 163 ? -1.640 -6.936 -10.877 1.00 98.12 163 GLU A CA 1
ATOM 1170 C C . GLU A 1 163 ? -2.801 -5.973 -11.119 1.00 98.12 163 GLU A C 1
ATOM 1172 O O . GLU A 1 163 ? -3.482 -5.533 -10.190 1.00 98.12 163 GLU A O 1
ATOM 1177 N N . ARG A 1 164 ? -3.027 -5.633 -12.392 1.00 95.94 164 ARG A N 1
ATOM 1178 C CA . ARG A 1 164 ? -4.148 -4.776 -12.819 1.00 95.94 164 ARG A CA 1
ATOM 1179 C C . ARG A 1 164 ? -4.172 -3.390 -12.152 1.00 95.94 164 ARG A C 1
ATOM 1181 O O . ARG A 1 164 ? -5.237 -2.836 -11.885 1.00 95.94 164 ARG A O 1
ATOM 1188 N N . ALA A 1 165 ? -2.999 -2.794 -11.927 1.00 95.81 165 ALA A N 1
ATOM 1189 C CA . ALA A 1 165 ? -2.910 -1.378 -11.575 1.00 95.81 165 ALA A CA 1
ATOM 1190 C C . ALA A 1 165 ? -3.146 -0.489 -12.814 1.00 95.81 165 ALA A C 1
ATOM 1192 O O . ALA A 1 165 ? -2.452 -0.624 -13.825 1.00 95.81 165 ALA A O 1
ATOM 1193 N N . ASP A 1 166 ? -4.084 0.458 -12.748 1.00 93.56 166 ASP A N 1
ATOM 1194 C CA . ASP A 1 166 ? -4.487 1.247 -13.921 1.00 93.56 166 ASP A CA 1
ATOM 1195 C C . ASP A 1 166 ? -3.346 2.114 -14.477 1.00 93.56 166 ASP A C 1
ATOM 1197 O O . ASP A 1 166 ? -3.244 2.286 -15.697 1.00 93.56 166 ASP A O 1
ATOM 1201 N N . VAL A 1 167 ? -2.472 2.658 -13.617 1.00 94.31 167 VAL A N 1
ATOM 1202 C CA . VAL A 1 167 ? -1.379 3.548 -14.047 1.00 94.31 167 VAL A CA 1
ATOM 1203 C C . VAL A 1 167 ? -0.000 3.019 -13.702 1.00 94.31 167 VAL A C 1
ATOM 1205 O O . VAL A 1 167 ? 0.772 2.735 -14.616 1.00 94.31 167 VAL A O 1
ATOM 1208 N N . TYR A 1 168 ? 0.338 2.943 -12.419 1.00 97.50 168 TYR A N 1
ATOM 1209 C CA . TYR A 1 168 ? 1.672 2.547 -11.974 1.00 97.50 168 TYR A CA 1
ATOM 1210 C C . TYR A 1 168 ? 1.560 1.289 -11.128 1.00 97.50 168 TYR A C 1
ATOM 1212 O O . TYR A 1 168 ? 0.825 1.289 -10.142 1.00 97.50 168 TYR A O 1
ATOM 1220 N N . ALA A 1 169 ? 2.319 0.250 -11.464 1.00 98.31 169 ALA A N 1
ATOM 1221 C CA . ALA A 1 169 ? 2.481 -0.863 -10.540 1.00 98.31 169 ALA A CA 1
ATOM 1222 C C . ALA A 1 169 ? 3.287 -0.391 -9.320 1.00 98.31 169 ALA A C 1
ATOM 1224 O O . ALA A 1 169 ? 2.843 -0.507 -8.181 1.00 98.31 169 ALA A O 1
ATOM 1225 N N . VAL A 1 170 ? 4.437 0.238 -9.585 1.00 98.62 170 VAL A N 1
ATOM 1226 C CA . VAL A 1 170 ? 5.288 0.872 -8.578 1.00 98.62 170 VAL A CA 1
ATOM 1227 C C . VAL A 1 170 ? 5.721 2.257 -9.054 1.00 98.62 170 VAL A C 1
ATOM 1229 O O . VAL A 1 170 ? 6.270 2.418 -10.150 1.00 98.62 170 VAL A O 1
ATOM 1232 N N . ARG A 1 171 ? 5.519 3.268 -8.210 1.00 98.44 171 ARG A N 1
ATOM 1233 C CA . ARG A 1 171 ? 6.118 4.597 -8.340 1.00 98.44 171 ARG A CA 1
ATOM 1234 C C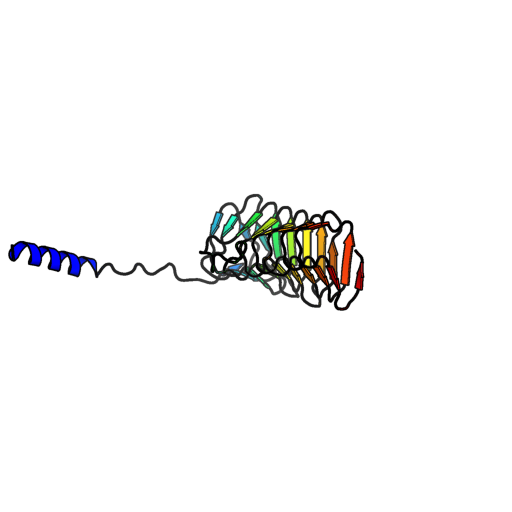 . ARG A 1 171 ? 7.042 4.825 -7.155 1.00 98.44 171 ARG A C 1
ATOM 1236 O O . ARG A 1 171 ? 6.577 4.927 -6.028 1.00 98.44 171 ARG A O 1
ATOM 1243 N N . ASN A 1 172 ? 8.339 4.921 -7.416 1.00 98.38 172 ASN A N 1
ATOM 1244 C CA . ASN A 1 172 ? 9.337 5.039 -6.366 1.00 98.38 172 ASN A CA 1
ATOM 1245 C C . ASN A 1 172 ? 10.150 6.335 -6.464 1.00 98.38 172 ASN A C 1
ATOM 1247 O O . ASN A 1 172 ? 10.928 6.505 -7.404 1.00 98.38 172 ASN A O 1
ATOM 1251 N N . SER A 1 173 ? 10.031 7.187 -5.445 1.00 98.12 173 SER A N 1
ATOM 1252 C CA . SER A 1 173 ? 10.909 8.342 -5.201 1.00 98.12 173 SER A CA 1
ATOM 1253 C C . SER A 1 173 ? 11.785 8.191 -3.942 1.00 98.12 173 SER A C 1
ATOM 1255 O O . SER A 1 173 ? 12.525 9.117 -3.607 1.00 98.12 173 SER A O 1
ATOM 1257 N N . GLY A 1 174 ? 11.700 7.055 -3.244 1.00 98.25 174 GLY A N 1
ATOM 1258 C CA . GLY A 1 174 ? 12.449 6.710 -2.032 1.00 98.25 174 GLY A CA 1
ATOM 1259 C C . GLY A 1 174 ? 13.583 5.713 -2.293 1.00 98.25 174 GLY A C 1
ATOM 1260 O O . GLY A 1 174 ? 14.241 5.773 -3.334 1.00 98.25 174 GLY A O 1
ATOM 1261 N N . ASP A 1 175 ? 13.828 4.820 -1.334 1.00 98.56 175 ASP A N 1
ATOM 1262 C CA . ASP A 1 175 ? 14.781 3.708 -1.433 1.00 98.56 175 ASP A CA 1
ATOM 1263 C C . ASP A 1 175 ? 14.032 2.369 -1.427 1.00 98.56 175 ASP A C 1
ATOM 1265 O O . ASP A 1 175 ? 13.400 2.010 -0.434 1.00 98.56 175 ASP A O 1
ATOM 1269 N N . LEU A 1 176 ? 14.055 1.668 -2.559 1.00 98.69 176 LEU A N 1
ATOM 1270 C CA . LEU A 1 176 ? 13.306 0.433 -2.781 1.00 98.69 176 LEU A CA 1
ATOM 1271 C C . LEU A 1 176 ? 14.260 -0.715 -3.101 1.00 98.69 176 LEU A C 1
ATOM 1273 O O . LEU A 1 176 ? 14.964 -0.663 -4.113 1.00 98.69 176 LEU A O 1
ATOM 1277 N N . ASP A 1 177 ? 14.201 -1.775 -2.302 1.00 98.44 177 ASP A N 1
ATOM 1278 C CA . ASP A 1 177 ? 14.845 -3.054 -2.590 1.00 98.44 177 ASP A CA 1
ATOM 1279 C C . ASP A 1 177 ? 13.787 -4.138 -2.852 1.00 98.44 177 ASP A C 1
ATOM 1281 O O . ASP A 1 177 ? 12.968 -4.469 -1.992 1.00 98.44 177 ASP A O 1
ATOM 1285 N N . LEU A 1 178 ? 13.781 -4.664 -4.077 1.00 97.94 178 LEU A N 1
ATOM 1286 C CA . LEU A 1 178 ? 12.970 -5.793 -4.523 1.00 97.94 178 LEU A CA 1
ATOM 1287 C C . LEU A 1 178 ? 13.881 -7.018 -4.651 1.00 97.94 178 LEU A C 1
ATOM 1289 O O . LEU A 1 178 ? 14.499 -7.248 -5.699 1.00 97.94 178 LEU A O 1
ATOM 1293 N N . HIS A 1 179 ? 13.949 -7.812 -3.583 1.00 95.19 179 HIS A N 1
ATOM 1294 C CA . HIS A 1 179 ? 14.952 -8.870 -3.424 1.00 95.19 179 HIS A CA 1
ATOM 1295 C C . HIS A 1 179 ? 14.825 -10.000 -4.433 1.00 95.19 179 HIS A C 1
ATOM 1297 O O . HIS A 1 179 ? 15.816 -10.450 -5.004 1.00 95.19 179 HIS A O 1
ATOM 1303 N N . VAL A 1 180 ? 13.612 -10.519 -4.607 1.00 92.75 180 VAL A N 1
ATOM 1304 C CA . VAL A 1 180 ? 13.307 -11.651 -5.487 1.00 92.75 180 VAL A CA 1
ATOM 1305 C C . VAL A 1 180 ? 11.840 -11.619 -5.889 1.00 92.75 180 VAL A C 1
ATOM 1307 O O . VAL A 1 180 ? 11.000 -11.127 -5.140 1.00 92.75 180 VAL A O 1
ATOM 1310 N N . GLY A 1 181 ? 11.533 -12.199 -7.050 1.00 91.81 181 GLY A N 1
ATOM 1311 C CA . GLY A 1 181 ? 10.166 -12.594 -7.397 1.00 91.81 181 GLY A CA 1
ATOM 1312 C C . GLY A 1 181 ? 9.186 -11.439 -7.584 1.00 91.81 181 GLY A C 1
ATOM 1313 O O . GLY A 1 181 ? 7.986 -11.663 -7.475 1.00 91.81 181 GLY A O 1
ATOM 1314 N N . ALA A 1 182 ? 9.672 -10.223 -7.845 1.00 97.62 182 ALA A N 1
ATOM 1315 C CA . ALA A 1 182 ? 8.794 -9.101 -8.140 1.00 97.62 182 ALA A CA 1
ATOM 1316 C C . ALA A 1 182 ? 8.128 -9.290 -9.514 1.00 97.62 182 ALA A C 1
ATOM 1318 O O . ALA A 1 182 ? 8.826 -9.460 -10.514 1.00 97.62 182 ALA A O 1
ATOM 1319 N N . ALA A 1 183 ? 6.798 -9.239 -9.558 1.00 98.44 183 ALA A N 1
ATOM 1320 C CA . ALA A 1 183 ? 5.986 -9.443 -10.754 1.00 98.44 183 ALA A CA 1
ATOM 1321 C C . ALA A 1 183 ? 4.961 -8.310 -10.906 1.00 98.44 183 ALA A C 1
ATOM 1323 O O . ALA A 1 183 ? 4.062 -8.171 -10.078 1.00 98.44 183 ALA A O 1
ATOM 1324 N N . LEU A 1 184 ? 5.110 -7.501 -11.957 1.00 98.50 184 LEU A N 1
ATOM 1325 C CA . LEU A 1 184 ? 4.296 -6.314 -12.234 1.00 98.50 184 LEU A CA 1
ATOM 1326 C C . LEU A 1 184 ? 3.513 -6.521 -13.536 1.00 98.50 184 LEU A C 1
ATOM 1328 O O . LEU A 1 184 ? 4.070 -6.395 -14.630 1.00 98.50 184 LEU A O 1
ATOM 1332 N N . HIS A 1 185 ? 2.236 -6.872 -13.436 1.00 98.19 185 HIS A N 1
ATOM 1333 C CA . HIS A 1 185 ? 1.467 -7.436 -14.545 1.00 98.19 185 HIS A CA 1
ATOM 1334 C C . HIS A 1 185 ? 0.198 -6.633 -14.865 1.00 98.19 185 HIS A C 1
ATOM 1336 O O . HIS A 1 185 ? -0.460 -6.070 -13.991 1.00 98.19 185 HIS A O 1
ATOM 1342 N N . ASN A 1 186 ? -0.143 -6.567 -16.158 1.00 96.38 186 ASN A N 1
ATOM 1343 C CA . ASN A 1 186 ? -1.368 -5.930 -16.664 1.00 96.38 186 ASN A CA 1
ATOM 1344 C C . ASN A 1 186 ? -1.537 -4.467 -16.213 1.00 96.38 186 ASN A C 1
ATOM 1346 O O . ASN A 1 186 ? -2.616 -4.036 -15.810 1.00 96.38 186 ASN A O 1
ATOM 1350 N N . VAL A 1 187 ? -0.450 -3.701 -16.296 1.00 95.44 187 VAL A N 1
ATOM 1351 C CA . VAL A 1 187 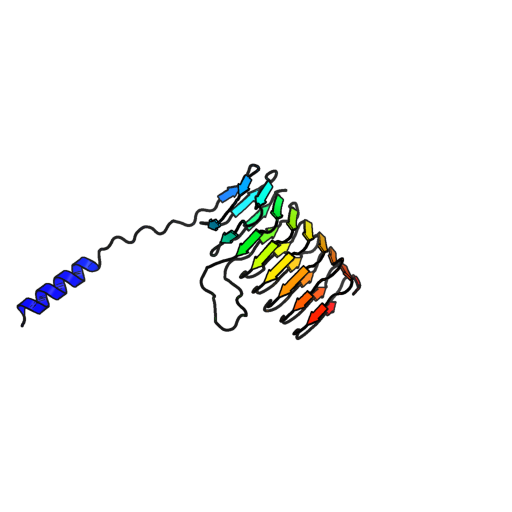? -0.366 -2.304 -15.843 1.00 95.44 187 VAL A CA 1
ATOM 1352 C C . VAL A 1 187 ? -0.094 -1.339 -16.994 1.00 95.44 187 VAL A C 1
ATOM 1354 O O . VAL A 1 187 ? 0.397 -1.730 -18.046 1.00 95.44 187 VAL A O 1
ATOM 1357 N N . SER A 1 188 ? -0.322 -0.037 -16.821 1.00 95.38 188 SER A N 1
ATOM 1358 C CA . SER A 1 188 ? 0.157 0.925 -17.832 1.00 95.38 188 SER A CA 1
ATOM 1359 C C . SER A 1 188 ? 1.682 1.097 -17.769 1.00 95.38 188 SER A C 1
ATOM 1361 O O . SER A 1 188 ? 2.364 1.054 -18.797 1.00 95.38 188 SER A O 1
ATOM 1363 N N . ILE A 1 189 ? 2.231 1.292 -16.571 1.00 97.31 189 ILE A N 1
ATOM 1364 C CA . ILE A 1 189 ? 3.662 1.466 -16.308 1.00 97.31 189 ILE A CA 1
ATOM 1365 C C . ILE A 1 189 ? 4.046 0.518 -15.172 1.00 97.31 189 ILE A C 1
ATOM 1367 O O . ILE A 1 189 ? 3.477 0.615 -14.089 1.00 97.31 189 ILE A O 1
ATOM 1371 N N . GLY A 1 190 ? 5.013 -0.373 -15.404 1.00 98.00 190 GLY A N 1
ATOM 1372 C CA . GLY A 1 190 ? 5.521 -1.294 -14.383 1.00 98.00 190 GLY A CA 1
ATOM 1373 C C . GLY A 1 190 ? 6.178 -0.536 -13.238 1.00 98.00 190 GLY A C 1
ATOM 1374 O O . GLY A 1 190 ? 5.586 -0.361 -12.178 1.00 98.00 190 GLY A O 1
ATOM 1375 N N . LEU A 1 191 ? 7.385 -0.032 -13.473 1.00 97.88 191 LEU A N 1
ATOM 1376 C CA . LEU A 1 191 ? 8.154 0.716 -12.482 1.00 97.88 191 LEU A CA 1
ATOM 1377 C C . LEU A 1 191 ? 8.501 2.110 -13.006 1.00 97.88 191 LEU A C 1
ATOM 1379 O O . LEU A 1 191 ? 9.228 2.244 -13.993 1.00 97.88 191 LEU A O 1
ATOM 1383 N N . LEU A 1 192 ? 8.029 3.152 -12.322 1.00 97.44 192 LEU A N 1
ATOM 1384 C CA . LEU A 1 192 ? 8.562 4.508 -12.449 1.00 97.44 192 LEU A CA 1
ATOM 1385 C C . LEU A 1 192 ? 9.565 4.748 -11.316 1.00 97.44 192 LEU A C 1
ATOM 1387 O O . LEU A 1 192 ? 9.164 4.827 -10.158 1.00 97.44 192 LEU A O 1
ATOM 1391 N N . ALA A 1 193 ? 10.845 4.885 -11.654 1.00 95.31 193 ALA A N 1
ATOM 1392 C CA . ALA A 1 193 ? 11.918 5.088 -10.685 1.00 95.31 193 ALA A CA 1
ATOM 1393 C C . ALA A 1 193 ? 12.485 6.513 -10.775 1.00 95.31 193 ALA A C 1
ATOM 1395 O O . ALA A 1 193 ? 13.067 6.897 -11.792 1.00 95.31 193 ALA A O 1
ATOM 1396 N N . ASP A 1 194 ? 12.310 7.282 -9.704 1.00 95.56 194 ASP A N 1
ATOM 1397 C CA . ASP A 1 194 ? 12.891 8.613 -9.488 1.00 95.56 194 ASP A CA 1
ATOM 1398 C C . ASP A 1 194 ? 13.835 8.651 -8.265 1.00 95.56 194 ASP A C 1
ATOM 1400 O O . ASP A 1 194 ? 14.615 9.588 -8.110 1.00 95.56 194 ASP A O 1
ATOM 1404 N N . GLY A 1 195 ? 13.782 7.623 -7.410 1.00 95.00 195 GLY A N 1
ATOM 1405 C CA . GLY A 1 195 ? 14.667 7.414 -6.262 1.00 95.00 195 GLY A CA 1
ATOM 1406 C C . GLY A 1 195 ? 15.753 6.356 -6.498 1.00 95.00 195 GLY A C 1
ATOM 1407 O O . GLY A 1 195 ? 16.250 6.166 -7.611 1.00 95.00 195 GLY A O 1
ATOM 1408 N N . THR A 1 196 ? 16.135 5.652 -5.435 1.00 97.50 196 THR A N 1
ATOM 1409 C CA . THR A 1 196 ? 17.006 4.474 -5.514 1.00 97.50 196 THR A CA 1
ATOM 1410 C C . THR A 1 196 ? 16.142 3.229 -5.646 1.00 97.50 196 THR A C 1
ATOM 1412 O O . THR A 1 196 ? 15.199 3.035 -4.886 1.00 97.50 196 THR A O 1
ATOM 1415 N N . THR A 1 197 ? 16.416 2.396 -6.645 1.00 97.62 197 THR A N 1
ATOM 1416 C CA . THR A 1 197 ? 15.770 1.092 -6.805 1.00 97.62 197 THR A CA 1
ATOM 1417 C C . THR A 1 197 ? 16.806 0.024 -7.091 1.00 97.62 197 THR A C 1
ATOM 1419 O O . THR A 1 197 ? 17.569 0.126 -8.057 1.00 97.62 197 THR A O 1
ATOM 1422 N N . HIS A 1 198 ? 16.774 -1.023 -6.284 1.00 97.25 198 HIS A N 1
ATOM 1423 C CA . HIS A 1 198 ? 17.432 -2.290 -6.532 1.00 97.25 198 HIS A CA 1
ATOM 1424 C C . HIS A 1 198 ? 16.339 -3.322 -6.784 1.00 97.25 198 HIS A C 1
ATOM 1426 O O . HIS A 1 198 ? 15.426 -3.465 -5.983 1.00 97.25 198 HIS A O 1
ATOM 1432 N N . ALA A 1 199 ? 16.371 -3.991 -7.930 1.00 94.81 199 ALA A N 1
ATOM 1433 C CA . ALA A 1 199 ? 15.426 -5.047 -8.240 1.00 94.81 199 ALA A CA 1
ATOM 1434 C C . ALA A 1 199 ? 16.167 -6.230 -8.848 1.00 94.81 199 ALA A C 1
ATOM 1436 O O . ALA A 1 199 ? 16.883 -6.079 -9.834 1.00 94.81 199 ALA A O 1
ATOM 1437 N N . ALA A 1 200 ? 15.990 -7.415 -8.272 1.00 90.62 200 ALA A N 1
ATOM 1438 C CA . ALA A 1 200 ? 16.543 -8.641 -8.825 1.00 90.62 200 ALA A CA 1
ATOM 1439 C C . ALA A 1 200 ? 15.424 -9.544 -9.352 1.00 90.62 200 ALA A C 1
ATOM 1441 O O . ALA A 1 200 ? 14.477 -9.883 -8.644 1.00 90.62 200 ALA A O 1
ATOM 1442 N N . ASN A 1 201 ? 15.569 -9.981 -10.608 1.00 88.62 201 ASN A N 1
ATOM 1443 C CA . ASN A 1 201 ? 14.594 -10.824 -11.311 1.00 88.62 201 ASN A CA 1
ATOM 1444 C C . ASN A 1 201 ? 13.196 -10.188 -11.405 1.00 88.62 201 ASN A C 1
ATOM 1446 O O . ASN A 1 201 ? 12.195 -10.863 -11.177 1.00 88.62 201 ASN A O 1
ATOM 1450 N N . LEU A 1 202 ? 13.143 -8.895 -11.736 1.00 96.25 202 LEU A N 1
ATOM 1451 C CA . LEU A 1 202 ? 11.890 -8.191 -11.981 1.00 96.25 202 LEU A CA 1
ATOM 1452 C C . LEU A 1 202 ? 11.215 -8.727 -13.252 1.00 96.25 202 LEU A C 1
ATOM 1454 O O . LEU A 1 202 ? 11.771 -8.612 -14.346 1.00 96.25 202 LEU A O 1
ATOM 1458 N N . ASP A 1 203 ? 10.010 -9.268 -13.104 1.00 97.69 203 ASP A N 1
ATOM 1459 C CA . ASP A 1 203 ? 9.136 -9.644 -14.209 1.00 97.69 203 ASP A CA 1
ATOM 1460 C C . ASP A 1 203 ? 8.099 -8.544 -14.451 1.00 97.69 203 ASP A C 1
ATOM 1462 O O . ASP A 1 203 ? 7.402 -8.109 -13.533 1.00 97.69 203 ASP A O 1
ATOM 1466 N N . VAL A 1 204 ? 8.006 -8.072 -15.692 1.00 97.50 204 VAL A N 1
ATOM 1467 C CA . VAL A 1 204 ? 7.018 -7.068 -16.094 1.00 97.50 204 VAL A CA 1
ATOM 1468 C C . VAL A 1 204 ? 6.356 -7.534 -17.378 1.00 97.50 204 VAL A C 1
ATOM 1470 O O . VAL A 1 204 ? 7.012 -7.621 -18.418 1.00 97.50 204 VAL A O 1
ATOM 1473 N N . ASP A 1 205 ? 5.053 -7.789 -17.313 1.00 97.50 205 ASP A N 1
ATOM 1474 C CA . ASP A 1 205 ? 4.261 -8.317 -18.424 1.00 97.50 205 ASP A CA 1
ATOM 1475 C C . ASP A 1 205 ? 2.958 -7.533 -18.602 1.00 97.50 205 ASP A C 1
ATOM 1477 O O . ASP A 1 205 ? 2.441 -6.908 -17.676 1.00 97.50 205 ASP A O 1
ATOM 1481 N N . GLY A 1 206 ? 2.445 -7.496 -19.831 1.00 93.88 206 GLY A N 1
ATOM 1482 C CA . GLY A 1 206 ? 1.220 -6.753 -20.139 1.00 93.88 206 GLY A CA 1
ATOM 1483 C C . GLY A 1 206 ? 1.332 -5.233 -19.941 1.00 93.88 206 GLY A C 1
ATOM 1484 O O . GLY A 1 206 ? 0.306 -4.559 -19.911 1.00 93.88 206 GLY A O 1
ATOM 1485 N N . ALA A 1 207 ? 2.552 -4.687 -19.826 1.00 95.69 207 ALA A N 1
ATOM 1486 C CA . ALA A 1 207 ? 2.786 -3.265 -19.593 1.00 95.69 207 ALA A CA 1
ATOM 1487 C C . ALA A 1 207 ? 2.978 -2.447 -20.878 1.00 95.69 207 ALA A C 1
ATOM 1489 O O . ALA A 1 207 ? 3.673 -2.877 -21.802 1.00 95.69 207 ALA A O 1
ATOM 1490 N N . LEU A 1 208 ? 2.447 -1.215 -20.925 1.00 93.50 208 LEU A N 1
ATOM 1491 C CA . LEU A 1 208 ? 2.782 -0.275 -22.011 1.00 93.50 208 LEU A CA 1
ATOM 1492 C C . LEU A 1 208 ? 4.229 0.221 -21.889 1.00 93.50 208 LEU A C 1
ATOM 1494 O O . LEU A 1 208 ? 4.899 0.452 -22.897 1.00 93.50 208 LEU A O 1
ATOM 1498 N N . GLN A 1 209 ? 4.705 0.404 -20.657 1.00 95.56 209 GLN A N 1
ATOM 1499 C CA . GLN A 1 209 ? 6.100 0.707 -20.339 1.00 95.56 209 GLN A CA 1
ATOM 1500 C C . GLN A 1 209 ? 6.552 -0.181 -19.181 1.00 95.56 209 GLN A C 1
ATOM 1502 O O . GLN A 1 209 ? 5.963 -0.128 -18.108 1.00 95.56 209 GLN A O 1
ATOM 1507 N N . GLY A 1 210 ? 7.606 -0.974 -19.390 1.00 95.94 210 GLY A N 1
ATOM 1508 C CA . GLY A 1 210 ? 8.124 -1.876 -18.359 1.00 95.94 210 GLY A CA 1
ATOM 1509 C C . GLY A 1 210 ? 8.754 -1.119 -17.187 1.00 95.94 210 GLY A C 1
ATOM 1510 O O . GLY A 1 210 ? 8.169 -1.006 -16.116 1.00 95.94 210 GLY A O 1
ATOM 1511 N N . VAL A 1 211 ? 9.937 -0.544 -17.418 1.00 95.38 211 VAL A N 1
ATOM 1512 C CA . VAL A 1 211 ? 10.657 0.289 -16.442 1.00 95.38 211 VAL A CA 1
ATOM 1513 C C . VAL A 1 211 ? 10.965 1.649 -17.060 1.00 95.38 211 VAL A C 1
ATOM 1515 O O . VAL A 1 211 ? 11.476 1.738 -18.179 1.00 95.38 211 VAL A O 1
ATOM 1518 N N . LYS A 1 212 ? 10.678 2.718 -16.319 1.00 94.94 212 LYS A N 1
ATOM 1519 C CA . LYS A 1 212 ? 11.002 4.100 -16.664 1.00 94.94 212 LYS A CA 1
ATOM 1520 C C . LYS A 1 212 ? 11.786 4.733 -15.519 1.00 94.94 212 LYS A C 1
ATOM 1522 O O . LYS A 1 212 ? 11.206 5.167 -14.532 1.00 94.94 212 LYS A O 1
ATOM 1527 N N . ALA A 1 213 ? 13.100 4.831 -15.685 1.00 92.56 213 ALA A N 1
ATOM 1528 C CA . ALA A 1 213 ? 13.949 5.613 -14.793 1.00 92.56 213 ALA A CA 1
ATOM 1529 C C . ALA A 1 213 ? 13.955 7.087 -15.236 1.00 92.56 213 ALA A C 1
ATOM 1531 O O . ALA A 1 213 ? 14.276 7.386 -16.391 1.00 92.56 213 ALA A O 1
ATOM 1532 N N . THR A 1 214 ? 13.567 8.004 -14.349 1.00 92.12 214 THR A N 1
ATOM 1533 C CA . THR A 1 214 ? 13.563 9.456 -14.599 1.00 92.12 214 THR A CA 1
ATOM 1534 C C . THR A 1 214 ? 14.759 10.151 -13.972 1.00 92.12 214 THR A C 1
ATOM 1536 O O . THR A 1 214 ? 15.377 11.000 -14.619 1.00 92.12 214 THR A O 1
ATOM 1539 N N . SER A 1 215 ? 15.101 9.777 -12.742 1.00 88.12 215 SER A N 1
ATOM 1540 C CA . SER A 1 215 ? 16.298 10.215 -12.031 1.00 88.12 215 SER A CA 1
ATOM 1541 C C . SER A 1 215 ? 16.695 9.166 -10.977 1.00 88.12 215 SER A C 1
ATOM 1543 O O . SER A 1 215 ? 16.213 8.036 -11.034 1.00 88.12 215 SER A O 1
ATOM 1545 N N . GLY A 1 216 ? 17.629 9.493 -10.081 1.00 88.00 216 GLY A N 1
ATOM 1546 C CA . GLY A 1 216 ? 18.101 8.559 -9.056 1.00 88.00 216 GLY A CA 1
ATOM 1547 C C . GLY A 1 216 ? 19.011 7.444 -9.591 1.00 88.00 216 GLY A C 1
ATOM 1548 O O . GLY A 1 216 ? 19.772 7.648 -10.542 1.00 88.00 216 GLY A O 1
ATOM 1549 N N . THR A 1 217 ? 18.985 6.284 -8.931 1.00 91.62 217 THR A N 1
ATOM 1550 C CA . THR A 1 217 ? 19.785 5.101 -9.297 1.00 91.62 217 THR A CA 1
ATOM 1551 C C . THR A 1 217 ? 18.869 3.898 -9.429 1.00 91.62 217 THR A C 1
ATOM 1553 O O . THR A 1 217 ? 18.161 3.559 -8.492 1.00 91.62 217 THR A O 1
ATOM 1556 N N . THR A 1 218 ? 18.904 3.220 -10.573 1.00 91.44 218 THR A N 1
ATOM 1557 C CA . THR A 1 218 ? 18.088 2.026 -10.814 1.00 91.44 218 THR A CA 1
ATOM 1558 C C . THR A 1 218 ? 18.983 0.886 -11.280 1.00 91.44 218 THR A C 1
ATOM 1560 O O . THR A 1 218 ? 19.701 1.026 -12.272 1.00 91.44 218 THR A O 1
ATOM 1563 N N . VAL A 1 219 ? 18.931 -0.237 -10.568 1.00 90.56 219 VAL A N 1
ATOM 1564 C CA . VAL A 1 219 ? 19.576 -1.499 -10.939 1.00 90.56 219 VAL A CA 1
ATOM 1565 C C . VAL A 1 219 ? 18.476 -2.545 -11.085 1.00 90.56 219 VAL A C 1
ATOM 1567 O O . VAL A 1 219 ? 17.814 -2.852 -10.098 1.00 90.56 219 VAL A O 1
ATOM 1570 N N . VAL A 1 220 ? 18.274 -3.043 -12.309 1.00 81.25 220 VAL A N 1
ATOM 1571 C CA . VAL A 1 220 ? 17.306 -4.098 -12.670 1.00 81.25 220 VAL A CA 1
ATOM 1572 C C . VAL A 1 220 ? 18.015 -5.168 -13.485 1.00 81.25 220 VAL A C 1
ATOM 1574 O O . VAL A 1 220 ? 18.861 -4.770 -14.323 1.00 81.25 220 VAL A O 1
#

Foldseek 3Di:
DVVVVVVVVVVVVVVVPPPDDPDLAQDEEEQAAEDEDEAEAEHSHAYEDAPPYEYEYDAAYEYADAQYEHEYDHAGEYEYANYEYEHPHDAPDPPALQQANHAAYEAAQNYEYEEENYEFENHQENYEFNHEYEYENYEAERYLEDYEYAANYAYDYEQYHYERHAAEPYEDQYAEEHPDNAEQELYQEYYEAAEHYDHDPHHYYNYVHYYHYPHYHYDD

Solvent-accessible surface area (backbone atoms only — not comparable to full-atom values): 9963 Å² total; per-residue (Å²): 116,72,75,59,56,56,54,54,51,52,54,58,62,60,63,75,67,64,76,77,72,78,66,86,67,76,48,67,47,73,39,72,50,73,41,79,48,67,48,80,43,74,50,54,30,39,37,36,31,31,38,84,10,38,44,34,35,36,72,63,13,36,39,33,31,34,68,26,39,40,37,26,31,80,41,2,32,44,36,31,34,44,19,39,40,35,38,81,46,77,63,84,58,94,86,54,74,46,33,19,73,10,58,24,38,36,29,34,68,67,8,38,38,39,33,32,51,21,37,28,30,22,6,37,26,25,35,37,34,32,12,40,38,42,34,35,46,31,35,25,34,20,9,36,25,17,39,40,31,36,74,76,9,38,36,43,32,34,31,37,36,22,36,33,11,59,42,27,21,29,36,35,37,16,42,37,38,34,68,34,61,28,37,26,31,52,16,40,26,20,37,39,33,47,14,41,36,42,35,38,71,70,44,63,42,74,40,80,38,49,74,46,77,80,44,72,45,80,47,114